Protein 8Y6Y (pdb70)

Secondary structure (DSSP, 8-state):
-HHHHHHHHHHHHHHHHHHHHHHHHHHHHHHHHSS----HHHHHHHHHHHHHHHHHHHTHHHHHHHHTTT-SPPPHHHHHHHHHHHHHHHHHHHHHHHHHHHHHHHHHSSHHHHHH---SHHHHHHHHHHHHHHHHHHHHHHHHH-----S-SS-----HHHHHHHHHHHHHHHIIIIIHHHHHHHHHHHHHHHHHH--HHHHHHHHHHHHHHHHHIIIIIIHHHHHHHHHHHHHSS--TTHHHHHHHHHHHHHHHHHHHHHH-HHHHHHHHHHHHH-

Organism: Homo sapiens (NCBI:txid9606)

Nearest PDB structures (foldseek):
  8j21-assembly1_D  TM=8.989E-01  e=1.485E-16  Homo sapiens
  8e9x-assembly1_A  TM=8.324E-01  e=9.072E-07  Homo sapiens
  4mqs-assembly1_A  TM=8.300E-01  e=1.220E-06  Homo sapiens
  6c1r-assembly1_B  TM=7.958E-01  e=2.970E-06  Escherichia coli
  7trp-assembly1_R  TM=8.220E-01  e=7.542E-06  Homo sapiens

Structure (mmCIF, N/CA/C/O backbone):
data_8Y6Y
#
_entry.id   8Y6Y
#
_cell.length_a   1.00
_cell.length_b   1.00
_cell.length_c   1.00
_cell.angle_alpha   90.00
_cell.angle_beta   90.00
_cell.angle_gamma   90.00
#
_symmetry.space_group_name_H-M   'P 1'
#
loop_
_entity.id
_entity.type
_entity.pdbx_description
1 polymer 'Free fatty acid receptor 2,Soluble cytochrome b562'
2 non-polymer GLPG-0974
#
loop_
_atom_site.group_PDB
_atom_site.id
_atom_site.type_symbol
_atom_site.label_atom_id
_atom_site.label_alt_id
_atom_site.label_comp_id
_atom_site.label_asym_id
_atom_site.label_entity_id
_atom_site.label_seq_id
_atom_site.pdbx_PDB_ins_code
_atom_site.Cartn_x
_atom_site.Cartn_y
_atom_site.Cartn_z
_atom_site.occupancy
_atom_site.B_iso_or_equiv
_atom_site.auth_seq_id
_atom_site.auth_comp_id
_atom_site.auth_asym_id
_atom_site.auth_atom_id
_atom_site.pdbx_PDB_model_num
ATOM 1 N N . ASP A 1 4 ? 103.912 138.173 98.073 1.00 41.01 4 ASP A N 1
ATOM 2 C CA . ASP A 1 4 ? 104.767 139.376 97.854 1.00 41.02 4 ASP A CA 1
ATOM 3 C C . ASP A 1 4 ? 105.338 139.821 99.200 1.00 41.03 4 ASP A C 1
ATOM 4 O O . ASP A 1 4 ? 106.505 139.556 99.490 1.00 40.99 4 ASP A O 1
ATOM 9 N N . TRP A 1 5 ? 104.502 140.470 100.025 1.00 41.04 5 TRP A N 1
ATOM 10 C CA . TRP A 1 5 ? 104.898 140.898 101.359 1.00 41.05 5 TRP A CA 1
ATOM 11 C C . TRP A 1 5 ? 105.163 139.675 102.235 1.00 41.00 5 TRP A C 1
ATOM 12 O O . TRP A 1 5 ? 106.038 139.711 103.100 1.00 40.97 5 TRP A O 1
ATOM 23 N N . LYS A 1 6 ? 104.405 138.597 101.984 1.00 40.97 6 LYS A N 1
ATOM 24 C CA . LYS A 1 6 ? 104.583 137.327 102.674 1.00 40.95 6 LYS A CA 1
ATOM 25 C C . LYS A 1 6 ? 106.018 136.840 102.468 1.00 40.95 6 LYS A C 1
ATOM 26 O O . LYS A 1 6 ? 106.641 136.343 103.405 1.00 40.94 6 LYS A O 1
ATOM 32 N N . SER A 1 7 ? 106.526 136.989 101.236 1.00 40.96 7 SER A N 1
ATOM 33 C CA . SER A 1 7 ? 107.886 136.596 100.896 1.00 40.97 7 SER A CA 1
ATOM 34 C C . SER A 1 7 ? 108.887 137.606 101.456 1.00 40.95 7 SER A C 1
ATOM 35 O O . SER A 1 7 ? 109.891 137.215 102.047 1.00 40.91 7 SER A O 1
ATOM 38 N N . SER A 1 8 ? 108.602 138.903 101.276 1.00 40.95 8 SER A N 1
ATOM 39 C CA . SER A 1 8 ? 109.496 139.969 101.706 1.00 40.94 8 SER A CA 1
ATOM 40 C C . SER A 1 8 ? 109.857 139.823 103.186 1.00 40.90 8 SER A C 1
ATOM 41 O O . SER A 1 8 ? 110.995 140.089 103.571 1.00 40.82 8 SER A O 1
ATOM 44 N N . LEU A 1 9 ? 108.886 139.399 104.008 1.00 40.91 9 LEU A N 1
ATOM 45 C CA . LEU A 1 9 ? 109.099 139.256 105.442 1.00 40.90 9 LEU A CA 1
ATOM 46 C C . LEU A 1 9 ? 110.199 138.230 105.722 1.00 40.87 9 LEU A C 1
ATOM 47 O O . LEU A 1 9 ? 111.030 138.466 106.598 1.00 40.82 9 LEU A O 1
ATOM 52 N N . ILE A 1 10 ? 110.214 137.110 104.982 1.00 40.84 10 ILE A N 1
ATOM 53 C CA . ILE A 1 10 ? 111.194 136.059 105.239 1.00 40.79 10 ILE A CA 1
ATOM 54 C C . ILE A 1 10 ? 112.563 136.573 104.787 1.00 40.76 10 ILE A C 1
ATOM 55 O O . ILE A 1 10 ? 113.564 136.308 105.449 1.00 40.72 10 ILE A O 1
ATOM 60 N N . LEU A 1 11 ? 112.583 137.345 103.688 1.00 40.76 11 LEU A N 1
ATOM 61 C CA . LEU A 1 11 ? 113.799 137.958 103.173 1.00 40.76 11 LEU A CA 1
ATOM 62 C C . LEU A 1 11 ? 114.440 138.811 104.266 1.00 40.75 11 LEU A C 1
ATOM 63 O O . LEU A 1 11 ? 115.627 138.657 104.555 1.00 40.72 11 LEU A O 1
ATOM 68 N N . MET A 1 12 ? 113.640 139.705 104.865 1.00 40.76 12 MET A N 1
ATOM 69 C CA . MET A 1 12 ? 114.143 140.662 105.837 1.00 40.75 12 MET A CA 1
ATOM 70 C C . MET A 1 12 ? 114.543 139.930 107.118 1.00 40.72 12 MET A C 1
ATOM 71 O O . MET A 1 12 ? 115.552 140.276 107.730 1.00 40.69 12 MET A O 1
ATOM 76 N N . ALA A 1 13 ? 113.753 138.919 107.508 1.00 40.72 13 ALA A N 1
ATOM 77 C CA . ALA A 1 13 ? 114.073 138.080 108.655 1.00 40.68 13 ALA A CA 1
ATOM 78 C C . ALA A 1 13 ? 115.432 137.408 108.457 1.00 40.64 13 ALA A C 1
ATOM 79 O O . ALA A 1 13 ? 116.233 137.353 109.388 1.00 40.59 13 ALA A O 1
ATOM 81 N N . TYR A 1 14 ? 115.680 136.904 107.240 1.00 40.63 14 TYR A N 1
ATOM 82 C CA . TYR A 1 14 ? 116.930 136.234 106.915 1.00 40.62 14 TYR A CA 1
ATOM 83 C C . TYR A 1 14 ? 118.083 137.239 106.917 1.00 40.63 14 TYR A C 1
ATOM 84 O O . TYR A 1 14 ? 119.178 136.906 107.369 1.00 40.58 14 TYR A O 1
ATOM 93 N N . ILE A 1 15 ? 117.840 138.457 106.405 1.00 40.66 15 ILE A N 1
ATOM 94 C CA . ILE A 1 15 ? 118.832 139.5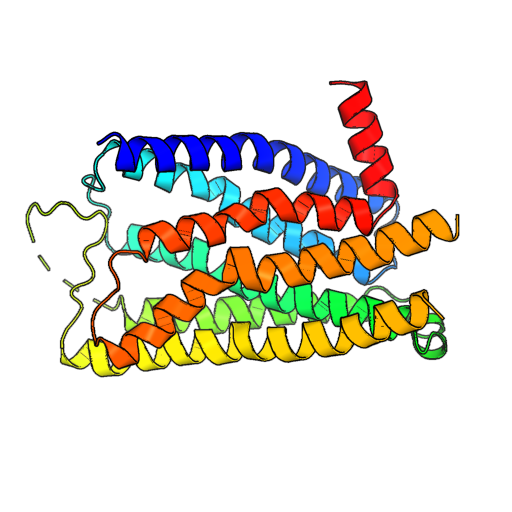25 106.457 1.00 40.65 15 ILE A CA 1
ATOM 95 C C . ILE A 1 15 ? 119.175 139.814 107.920 1.00 40.63 15 ILE A C 1
ATOM 96 O O . ILE A 1 15 ? 120.351 139.934 108.258 1.00 40.62 15 ILE A O 1
ATOM 101 N N . ILE A 1 16 ? 118.149 139.920 108.776 1.00 40.61 16 ILE A N 1
ATOM 102 C CA . ILE A 1 16 ? 118.356 140.159 110.198 1.00 40.57 16 ILE A CA 1
ATOM 103 C C . ILE A 1 16 ? 119.239 139.041 110.756 1.00 40.52 16 ILE A C 1
ATOM 104 O O . ILE A 1 16 ? 120.271 139.326 111.357 1.00 40.49 16 ILE A O 1
ATOM 109 N N . ILE A 1 17 ? 118.847 137.779 110.520 1.00 40.48 17 ILE A N 1
ATOM 110 C CA . ILE A 1 17 ? 119.588 136.625 111.017 1.00 40.42 17 ILE A CA 1
ATOM 111 C C . ILE A 1 17 ? 121.043 136.716 110.549 1.00 40.42 17 ILE A C 1
ATOM 112 O O . ILE A 1 17 ? 121.954 136.443 111.329 1.00 40.46 17 ILE A O 1
ATOM 117 N N . PHE A 1 18 ? 121.250 137.106 109.283 1.00 40.44 18 PHE A N 1
ATOM 118 C CA . PHE A 1 18 ? 122.585 137.224 108.714 1.00 40.42 18 PHE A CA 1
ATOM 119 C C . PHE A 1 18 ? 123.368 138.321 109.438 1.00 40.44 18 PHE A C 1
ATOM 120 O O . PHE A 1 18 ? 124.478 138.072 109.909 1.00 40.45 18 PHE A O 1
ATOM 128 N N . LEU A 1 19 ? 122.776 139.520 109.541 1.00 40.45 19 LEU A N 1
ATOM 129 C CA . LEU A 1 19 ? 123.502 140.711 109.961 1.00 40.45 19 LEU A CA 1
ATOM 130 C C . LEU A 1 19 ? 123.631 140.733 111.486 1.00 40.47 19 LEU A C 1
ATOM 131 O O . LEU A 1 19 ? 124.491 141.431 112.018 1.00 40.47 19 LEU A O 1
ATOM 136 N N . THR A 1 20 ? 122.768 139.981 112.183 1.00 40.49 20 THR A N 1
ATOM 137 C CA . THR A 1 20 ? 122.866 139.818 113.626 1.00 40.51 20 THR A CA 1
ATOM 138 C C . THR A 1 20 ? 123.838 138.679 113.935 1.00 40.48 20 THR A C 1
ATOM 139 O O . THR A 1 20 ? 124.661 138.798 114.841 1.00 40.49 20 THR A O 1
ATOM 143 N N . GLY A 1 21 ? 123.734 137.583 113.171 1.00 40.47 21 GLY A N 1
ATOM 144 C CA . GLY A 1 21 ? 124.493 136.371 113.432 1.00 40.46 21 GLY A CA 1
ATOM 145 C C . GLY A 1 21 ? 125.970 136.522 113.076 1.00 40.45 21 GLY A C 1
ATOM 146 O O . GLY A 1 21 ? 126.826 136.380 113.947 1.00 40.47 21 GLY A O 1
ATOM 147 N N . LEU A 1 22 ? 126.251 136.824 111.799 1.00 40.44 22 LEU A N 1
ATOM 148 C CA . LEU A 1 22 ? 127.597 136.708 111.249 1.00 40.46 22 LEU A CA 1
ATOM 149 C C . LEU A 1 22 ? 128.598 137.491 112.106 1.00 40.48 22 LEU A C 1
ATOM 150 O O . LEU A 1 22 ? 129.639 136.934 112.448 1.00 40.49 22 LEU A O 1
ATOM 155 N N . PRO A 1 23 ? 128.360 138.773 112.492 1.00 40.49 23 PRO A N 1
ATOM 156 C CA . PRO A 1 23 ? 129.310 139.489 113.349 1.00 40.50 23 PRO A CA 1
ATOM 157 C C . PRO A 1 23 ? 129.554 138.786 114.685 1.00 40.51 23 PRO A C 1
ATOM 158 O O . PRO A 1 23 ? 130.700 138.662 115.110 1.00 40.52 23 PRO A O 1
ATOM 162 N N . ALA A 1 24 ? 128.472 138.318 115.325 1.00 40.49 24 ALA A N 1
ATOM 163 C CA . ALA A 1 24 ? 128.556 137.662 116.622 1.00 40.48 24 ALA A CA 1
ATOM 164 C C . ALA A 1 24 ? 129.275 136.320 116.495 1.00 40.47 24 ALA A C 1
ATOM 165 O O . ALA A 1 24 ? 130.010 135.929 117.399 1.00 40.49 24 ALA A O 1
ATOM 167 N N . ASN A 1 25 ? 129.052 135.627 115.369 1.00 40.46 25 ASN A N 1
ATOM 168 C CA . ASN A 1 25 ? 129.641 134.320 115.119 1.00 40.46 25 ASN A CA 1
ATOM 169 C C . ASN A 1 25 ? 131.128 134.474 114.797 1.00 40.48 25 ASN A C 1
ATOM 170 O O . ASN A 1 25 ? 131.932 133.637 115.204 1.00 40.48 25 ASN A O 1
ATOM 175 N N . LEU A 1 26 ? 131.480 135.536 114.058 1.00 40.49 26 LEU A N 1
ATOM 176 C CA . LEU A 1 26 ? 132.873 135.860 113.779 1.00 40.52 26 LEU A CA 1
ATOM 177 C C . LEU A 1 26 ? 133.570 136.272 115.075 1.00 40.54 26 LEU A C 1
ATOM 178 O O . LEU A 1 26 ? 134.708 135.871 115.313 1.00 40.57 26 LEU A O 1
ATOM 183 N N . LEU A 1 27 ? 132.882 137.079 115.898 1.00 40.55 27 LEU A N 1
ATOM 184 C CA . LEU A 1 27 ? 133.396 137.477 117.202 1.00 40.55 27 LEU A CA 1
ATOM 185 C C . LEU A 1 27 ? 133.591 136.241 118.079 1.00 40.54 27 LEU A C 1
ATOM 186 O O . LEU A 1 27 ? 134.555 136.184 118.836 1.00 40.56 27 LEU A O 1
ATOM 191 N N . ALA A 1 28 ? 132.671 135.270 117.978 1.00 40.52 28 ALA A N 1
ATOM 192 C CA . ALA A 1 28 ? 132.779 134.018 118.714 1.00 40.51 28 ALA A CA 1
ATOM 193 C C . ALA A 1 28 ? 133.981 133.216 118.215 1.00 40.50 28 ALA A C 1
ATOM 194 O O . ALA A 1 28 ? 134.761 132.716 119.022 1.00 40.53 28 ALA A O 1
ATOM 196 N N . LEU A 1 29 ? 134.128 133.109 116.886 1.00 40.51 29 LEU A N 1
ATOM 197 C CA . LEU A 1 29 ? 135.246 132.394 116.287 1.00 40.54 29 LEU A CA 1
ATOM 198 C C . LEU A 1 29 ? 136.555 133.020 116.770 1.00 40.58 29 LEU A C 1
ATOM 199 O O . LEU A 1 29 ? 137.445 132.306 117.230 1.00 40.61 29 LEU A O 1
ATOM 204 N N . ARG A 1 30 ? 136.650 134.355 116.679 1.00 40.61 30 ARG A N 1
ATOM 205 C CA . ARG A 1 30 ? 137.813 135.092 117.155 1.00 40.65 30 ARG A CA 1
ATOM 206 C C . ARG A 1 30 ? 137.982 134.915 118.664 1.00 40.65 30 ARG A C 1
ATOM 207 O O . ARG A 1 30 ? 139.112 134.844 119.144 1.00 40.65 30 ARG A O 1
ATOM 215 N N . ALA A 1 31 ? 136.865 134.863 119.404 1.00 40.64 31 ALA A N 1
ATOM 216 C CA . ALA A 1 31 ? 136.904 134.682 120.849 1.00 40.67 31 ALA A CA 1
ATOM 217 C C . ALA A 1 31 ? 137.567 133.349 121.192 1.00 40.66 31 ALA A C 1
ATOM 218 O O . ALA A 1 31 ? 138.440 133.311 122.056 1.00 40.70 31 ALA A O 1
ATOM 220 N N . PHE A 1 32 ? 137.161 132.269 120.507 1.00 40.62 32 PHE A N 1
ATOM 221 C CA . PHE A 1 32 ? 137.737 130.954 120.749 1.00 40.63 32 PHE A CA 1
ATOM 222 C C . PHE A 1 32 ? 139.202 130.961 120.318 1.00 40.66 32 PHE A C 1
ATOM 223 O O . PHE A 1 32 ? 140.057 130.515 121.079 1.00 40.77 32 PHE A O 1
ATOM 231 N N . VAL A 1 33 ? 139.488 131.495 119.121 1.00 40.68 33 VAL A N 1
ATOM 232 C CA . VAL A 1 33 ? 140.860 131.651 118.652 1.00 40.72 33 VAL A CA 1
ATOM 233 C C . VAL A 1 33 ? 141.661 132.414 119.711 1.00 40.76 33 VAL A C 1
ATOM 234 O O . VAL A 1 33 ? 142.842 132.135 119.909 1.00 40.77 33 VAL A O 1
ATOM 238 N N . GLY A 1 34 ? 141.013 133.375 120.385 1.00 40.78 34 GLY A N 1
ATOM 239 C CA . GLY A 1 34 ? 141.603 134.057 121.526 1.00 40.82 34 GLY A CA 1
ATOM 240 C C . GLY A 1 34 ? 141.706 133.138 122.743 1.00 40.85 34 GLY A C 1
ATOM 241 O O . GLY A 1 34 ? 142.778 133.013 123.332 1.00 40.92 34 GLY A O 1
ATOM 242 N N . ARG A 1 35 ? 140.585 132.490 123.094 1.00 40.86 35 ARG A N 1
ATOM 243 C CA . ARG A 1 35 ? 140.489 131.636 124.270 1.00 40.88 35 ARG A CA 1
ATOM 244 C C . ARG A 1 35 ? 141.525 130.514 124.212 1.00 40.90 35 ARG A C 1
ATOM 245 O O . ARG A 1 35 ? 141.971 130.040 125.256 1.00 40.90 35 ARG A O 1
ATOM 247 N N . ILE A 1 36 ? 141.875 130.081 122.991 1.00 40.91 36 ILE A N 1
ATOM 248 C CA . ILE A 1 36 ? 142.971 129.147 122.771 1.00 40.96 36 ILE A CA 1
ATOM 249 C C . ILE A 1 36 ? 144.159 129.557 123.647 1.00 41.00 36 ILE A C 1
ATOM 250 O O . ILE A 1 36 ? 144.593 128.762 124.476 1.00 41.01 36 ILE A O 1
ATOM 255 N N . ARG A 1 37 ? 144.637 130.805 123.505 1.00 41.03 37 ARG A N 1
ATOM 256 C CA . ARG A 1 37 ? 145.893 131.241 124.104 1.00 41.10 37 ARG A CA 1
ATOM 257 C C . ARG A 1 37 ? 146.975 130.214 123.752 1.00 41.13 37 ARG A C 1
ATOM 258 O O . ARG A 1 37 ? 147.470 130.212 122.627 1.00 41.13 37 ARG A O 1
ATOM 266 N N . GLN A 1 38 ? 147.348 129.361 124.720 1.00 41.17 38 GLN A N 1
ATOM 267 C CA . GLN A 1 38 ? 148.036 128.107 124.446 1.00 41.21 38 GLN A CA 1
ATOM 268 C C . GLN A 1 38 ? 146.961 127.068 124.126 1.00 41.22 38 GLN A C 1
ATOM 269 O O . GLN A 1 38 ? 146.111 126.802 124.975 1.00 41.22 38 GLN A O 1
ATOM 275 N N . PRO A 1 39 ? 146.941 126.459 122.911 1.00 41.22 39 PRO A N 1
ATOM 276 C CA . PRO A 1 39 ? 145.787 125.674 122.461 1.00 41.22 39 PRO A CA 1
ATOM 277 C C . PRO A 1 39 ? 145.099 124.928 123.604 1.00 41.21 39 PRO A C 1
ATOM 278 O O . PRO A 1 39 ? 145.715 124.092 124.265 1.00 41.23 39 PRO A O 1
ATOM 282 N N . GLN A 1 40 ? 143.819 125.268 123.816 1.00 41.17 40 GLN A N 1
ATOM 283 C CA . GLN A 1 40 ? 143.039 124.865 124.978 1.00 41.13 40 GLN A CA 1
ATOM 284 C C . GLN A 1 40 ? 143.316 123.411 125.367 1.00 41.10 40 GLN A C 1
ATOM 285 O O . GLN A 1 40 ? 143.443 122.548 124.498 1.00 41.10 40 GLN A O 1
ATOM 291 N N . PRO A 1 41 ? 143.418 123.091 126.682 1.00 41.04 41 PRO A N 1
ATOM 292 C CA . PRO A 1 41 ? 143.424 121.699 127.140 1.00 41.01 41 PRO A CA 1
ATOM 293 C C . PRO A 1 41 ? 142.031 121.119 127.393 1.00 40.96 41 PRO A C 1
ATOM 294 O O . PRO A 1 41 ? 141.911 119.948 127.752 1.00 40.96 41 PRO A O 1
ATOM 298 N N . ALA A 1 42 ? 140.986 121.935 127.183 1.00 40.88 42 ALA A N 1
ATOM 299 C CA . ALA A 1 42 ? 139.631 121.590 127.584 1.00 40.80 42 ALA A CA 1
ATOM 300 C C . ALA A 1 42 ? 138.851 121.036 126.391 1.00 40.73 42 ALA A C 1
ATOM 301 O O . ALA A 1 42 ? 138.751 121.700 125.358 1.00 40.65 42 ALA A O 1
ATOM 303 N N . PRO A 1 43 ? 138.250 119.823 126.496 1.00 40.67 43 PRO A N 1
ATOM 304 C CA . PRO A 1 43 ? 137.517 119.231 125.373 1.00 40.63 43 PRO A CA 1
ATOM 305 C C . PRO A 1 43 ? 136.267 120.021 124.981 1.00 40.59 43 PRO A C 1
ATOM 306 O O . PRO A 1 43 ? 135.867 119.997 123.819 1.00 40.58 43 PRO A O 1
ATOM 310 N N . VAL A 1 44 ? 135.665 120.720 125.955 1.00 40.55 44 VAL A N 1
ATOM 311 C CA . VAL A 1 44 ? 134.475 121.526 125.721 1.00 40.53 44 VAL A CA 1
ATOM 312 C C . VAL A 1 44 ? 134.789 122.595 124.670 1.00 40.53 44 VAL A C 1
ATOM 313 O O . VAL A 1 44 ? 134.055 122.725 123.690 1.00 40.44 44 VAL A O 1
ATOM 317 N N . HIS A 1 45 ? 135.913 123.307 124.842 1.00 40.57 45 HIS A N 1
ATOM 318 C CA . HIS A 1 45 ? 136.208 124.496 124.054 1.00 40.59 45 HIS A CA 1
ATOM 319 C C . HIS A 1 45 ? 136.457 124.134 122.589 1.00 40.58 45 HIS A C 1
ATOM 320 O O . HIS A 1 45 ? 136.247 124.969 121.711 1.00 40.59 45 HIS A O 1
ATOM 327 N N . ILE A 1 46 ? 136.904 122.895 122.332 1.00 40.56 46 ILE A N 1
ATOM 328 C CA . ILE A 1 46 ? 137.129 122.422 120.972 1.00 40.50 46 ILE A CA 1
ATOM 329 C C . ILE A 1 46 ? 135.777 122.163 120.304 1.00 40.43 46 ILE A C 1
ATOM 330 O O . ILE A 1 46 ? 135.540 122.640 119.196 1.00 40.38 46 ILE A O 1
ATOM 335 N N . LEU A 1 47 ? 134.894 121.416 120.983 1.00 40.39 47 LEU A N 1
ATOM 336 C CA . LEU A 1 47 ? 133.603 121.045 120.416 1.00 40.34 47 LEU A CA 1
ATOM 337 C C . LEU A 1 47 ? 132.816 122.303 120.045 1.00 40.31 47 LEU A C 1
ATOM 338 O O . LEU A 1 47 ? 132.208 122.351 118.977 1.00 40.30 47 LEU A O 1
ATOM 343 N N . LEU A 1 48 ? 132.840 123.315 120.924 1.00 40.31 48 LEU A N 1
ATOM 344 C CA . LEU A 1 48 ? 132.135 124.567 120.678 1.00 40.28 48 LEU A CA 1
ATOM 345 C C . LEU A 1 48 ? 132.667 125.235 119.409 1.00 40.28 48 LEU A C 1
ATOM 346 O O . LEU A 1 48 ? 131.882 125.775 118.631 1.00 40.24 48 LEU A O 1
ATOM 351 N N . LEU A 1 49 ? 133.992 125.193 119.201 1.00 40.29 49 LEU A N 1
ATOM 352 C CA . LEU A 1 49 ? 134.605 125.798 118.026 1.00 40.26 49 LEU A CA 1
ATOM 353 C C . LEU A 1 49 ? 133.988 125.196 116.762 1.00 40.25 49 LEU A C 1
ATOM 354 O O . LEU A 1 49 ? 133.681 125.928 115.823 1.00 40.24 49 LEU A O 1
ATOM 359 N N . SER A 1 50 ? 133.799 123.868 116.753 1.00 40.25 50 SER A N 1
ATOM 360 C CA . SER A 1 50 ? 133.214 123.180 115.611 1.00 40.21 50 SER A CA 1
ATOM 361 C C . SER A 1 50 ? 131.823 123.738 115.312 1.00 40.18 50 SER A C 1
ATOM 362 O O . SER A 1 50 ? 131.490 123.964 114.149 1.00 40.19 50 SER A O 1
ATOM 365 N N . LEU A 1 51 ? 131.028 123.973 116.367 1.00 40.16 51 LEU A N 1
ATOM 366 C CA . LEU A 1 51 ? 129.683 124.512 116.220 1.00 40.12 51 LEU A CA 1
ATOM 367 C C . LEU A 1 51 ? 129.753 125.882 115.546 1.00 40.15 51 LEU A C 1
ATOM 368 O O . LEU A 1 51 ? 128.923 126.187 114.691 1.00 40.18 51 LEU A O 1
ATOM 373 N N . THR A 1 52 ? 130.748 126.694 115.934 1.00 40.20 52 THR A N 1
ATOM 374 C CA . THR A 1 52 ? 130.921 128.030 115.384 1.00 40.24 52 THR A CA 1
ATOM 375 C C . THR A 1 52 ? 131.225 127.928 113.889 1.00 40.24 52 THR A C 1
ATOM 376 O O . THR A 1 52 ? 130.723 128.731 113.103 1.00 40.26 52 THR A O 1
ATOM 380 N N . LEU A 1 53 ? 132.042 126.933 113.509 1.00 40.23 53 LEU A N 1
ATOM 381 C CA . LEU A 1 53 ? 132.409 126.714 112.117 1.00 40.23 53 LEU A CA 1
ATOM 382 C C . LEU A 1 53 ? 131.186 126.235 111.335 1.00 40.21 53 LEU A C 1
ATOM 383 O O . LEU A 1 53 ? 130.969 126.671 110.205 1.00 40.22 53 LEU A O 1
ATOM 388 N N . ALA A 1 54 ? 130.397 125.341 111.948 1.00 40.18 54 ALA A N 1
ATOM 389 C CA . ALA A 1 54 ? 129.173 124.831 111.345 1.00 40.17 54 ALA A CA 1
ATOM 390 C C . ALA A 1 54 ? 128.171 125.966 111.131 1.00 40.18 54 ALA A C 1
ATOM 391 O O . ALA A 1 54 ? 127.476 125.987 110.117 1.00 40.19 54 ALA A O 1
ATOM 393 N N . ASP A 1 55 ? 128.102 126.897 112.094 1.00 40.20 55 ASP A N 1
ATOM 394 C CA . ASP A 1 55 ? 127.240 128.064 111.989 1.00 40.25 55 ASP A CA 1
ATOM 395 C C . ASP A 1 55 ? 127.736 128.972 110.864 1.00 40.25 55 ASP A C 1
ATOM 396 O O . ASP A 1 55 ? 126.950 129.370 110.007 1.00 40.22 55 ASP A O 1
ATOM 401 N N . LEU A 1 56 ? 129.041 129.285 110.876 1.00 40.27 56 LEU A N 1
ATOM 402 C CA . LEU A 1 56 ? 129.657 130.122 109.855 1.00 40.29 56 LEU A CA 1
ATOM 403 C C . LEU A 1 56 ? 129.340 129.562 108.468 1.00 40.28 56 LEU A C 1
ATOM 404 O O . LEU A 1 56 ? 128.970 130.318 107.570 1.00 40.27 56 LEU A O 1
ATOM 409 N N . LEU A 1 57 ? 129.487 128.237 108.311 1.00 40.24 57 LEU A N 1
ATOM 410 C CA . LEU A 1 57 ? 129.232 127.557 107.049 1.00 40.21 57 LEU A CA 1
ATOM 411 C C . LEU A 1 57 ? 127.818 127.881 106.564 1.00 40.18 57 LEU A C 1
ATOM 412 O O . LEU A 1 57 ? 127.620 128.143 105.379 1.00 40.17 57 LEU A O 1
ATOM 417 N N . LEU A 1 58 ? 126.847 127.868 107.488 1.00 40.16 58 LEU A N 1
ATOM 418 C CA . LEU A 1 58 ? 125.452 128.115 107.156 1.00 40.14 58 LEU A CA 1
ATOM 419 C C . LEU A 1 58 ? 125.240 129.605 106.880 1.00 40.19 58 LEU A C 1
ATOM 420 O O . LEU A 1 58 ? 124.632 129.961 105.871 1.00 40.24 58 LEU A O 1
ATOM 425 N N . LEU A 1 59 ? 125.767 130.465 107.766 1.00 40.21 59 LEU A N 1
ATOM 426 C CA . LEU A 1 59 ? 125.516 131.899 107.708 1.00 40.22 59 LEU A CA 1
ATOM 427 C C . LEU A 1 59 ? 126.131 132.516 106.450 1.00 40.23 59 LEU A C 1
ATOM 428 O O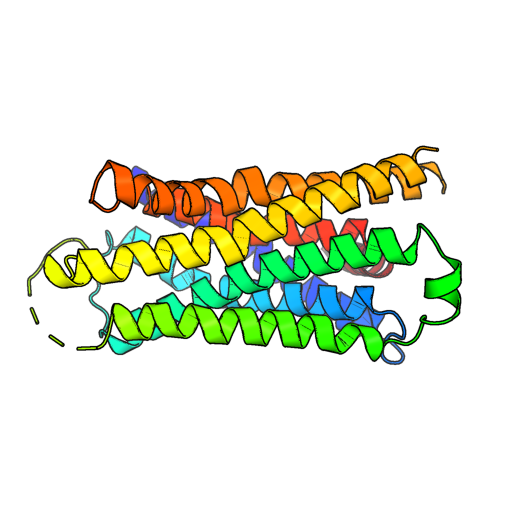 . LEU A 1 59 ? 125.583 133.483 105.926 1.00 40.22 59 LEU A O 1
ATOM 433 N N . LEU A 1 60 ? 127.256 131.968 105.967 1.00 40.24 60 LEU A N 1
ATOM 434 C CA . LEU A 1 60 ? 127.917 132.518 104.789 1.00 40.26 60 LEU A CA 1
ATOM 435 C C . LEU A 1 60 ? 127.129 132.144 103.531 1.00 40.27 60 LEU A C 1
ATOM 436 O O . LEU A 1 60 ? 127.199 132.860 102.533 1.00 40.29 60 LEU A O 1
ATOM 441 N N . LEU A 1 61 ? 126.386 131.026 103.586 1.00 40.25 61 LEU A N 1
ATOM 442 C CA . LEU A 1 61 ? 125.613 130.537 102.453 1.00 40.24 61 LEU A CA 1
ATOM 443 C C . LEU A 1 61 ? 124.160 131.009 102.563 1.00 40.23 61 LEU A C 1
ATOM 444 O O . LEU A 1 61 ? 123.399 130.905 101.603 1.00 40.26 61 LEU A O 1
ATOM 449 N N . LEU A 1 62 ? 123.807 131.588 103.722 1.00 40.23 62 LEU A N 1
ATOM 450 C CA . LEU A 1 62 ? 122.463 132.078 104.002 1.00 40.25 62 LEU A CA 1
ATOM 451 C C . LEU A 1 62 ? 122.005 133.086 102.940 1.00 40.27 62 LEU A C 1
ATOM 452 O O . LEU A 1 62 ? 120.887 132.950 102.448 1.00 40.30 62 LEU A O 1
ATOM 457 N N . PRO A 1 63 ? 122.804 134.109 102.530 1.00 40.27 63 PRO A N 1
ATOM 458 C CA . PRO A 1 63 ? 122.304 135.165 101.640 1.00 40.28 63 PRO A CA 1
ATOM 459 C C . PRO A 1 63 ? 121.599 134.667 100.376 1.00 40.30 63 PRO A C 1
ATOM 460 O O . PRO A 1 63 ? 120.695 135.336 99.876 1.00 40.39 63 PRO A O 1
ATOM 464 N N . PHE A 1 64 ? 122.010 133.494 99.873 1.00 40.29 64 PHE A N 1
ATOM 465 C CA . PHE A 1 64 ? 121.357 132.874 98.728 1.00 40.28 64 PHE A CA 1
ATOM 466 C C . PHE A 1 64 ? 119.841 132.926 98.915 1.00 40.29 64 PHE A C 1
ATOM 467 O O . PHE A 1 64 ? 119.120 133.256 97.977 1.00 40.30 64 PHE A O 1
ATOM 475 N N . LYS A 1 65 ? 119.378 132.624 100.137 1.00 40.32 65 LYS A N 1
ATOM 476 C CA . LYS A 1 65 ? 117.957 132.530 100.437 1.00 40.39 65 LYS A CA 1
ATOM 477 C C . LYS A 1 65 ? 117.282 133.896 100.312 1.00 40.45 65 LYS A C 1
ATOM 478 O O . LYS A 1 65 ? 116.162 133.971 99.808 1.00 40.50 65 LYS A O 1
ATOM 484 N N . ILE A 1 66 ? 117.961 134.970 100.748 1.00 40.48 66 ILE A N 1
ATOM 485 C CA . ILE A 1 66 ? 117.363 136.301 100.717 1.00 40.52 66 ILE A CA 1
ATOM 486 C C . ILE A 1 66 ? 117.156 136.680 99.249 1.00 40.52 66 ILE A C 1
ATOM 487 O O . ILE A 1 66 ? 116.139 137.279 98.905 1.00 40.55 66 ILE A O 1
ATOM 492 N N . ILE A 1 67 ? 118.110 136.287 98.393 1.00 40.51 67 ILE A N 1
ATOM 493 C CA . ILE A 1 67 ? 118.046 136.576 96.967 1.00 40.55 67 ILE A CA 1
ATOM 494 C C . ILE A 1 67 ? 116.852 135.823 96.376 1.00 40.57 67 ILE A C 1
ATOM 495 O O . ILE A 1 67 ? 116.117 136.382 95.562 1.00 40.60 67 ILE A O 1
ATOM 500 N N . GLU A 1 68 ? 116.646 134.573 96.816 1.00 40.57 68 GLU A N 1
ATOM 501 C CA . GLU A 1 68 ? 115.534 133.760 96.341 1.00 40.60 68 GLU A CA 1
ATOM 502 C C . GLU A 1 68 ? 114.211 134.425 96.713 1.00 40.60 68 GLU A C 1
ATOM 503 O O . GLU A 1 68 ? 113.330 134.573 95.865 1.00 40.66 68 GLU A O 1
ATOM 509 N N . ALA A 1 69 ? 114.095 134.828 97.987 1.00 40.60 69 ALA A N 1
ATOM 510 C CA . ALA A 1 69 ? 112.843 135.315 98.545 1.00 40.62 69 ALA A CA 1
ATOM 511 C C . ALA A 1 69 ? 112.376 136.572 97.811 1.00 40.63 69 ALA A C 1
ATOM 512 O O . ALA A 1 69 ? 111.177 136.841 97.758 1.00 40.63 69 ALA A O 1
ATOM 514 N N . ALA A 1 70 ? 113.329 137.335 97.255 1.00 40.64 70 ALA A N 1
ATOM 515 C CA . ALA A 1 70 ? 113.015 138.493 96.432 1.00 40.67 70 ALA A CA 1
ATOM 516 C C . ALA A 1 70 ? 112.353 138.056 95.126 1.00 40.68 70 ALA A C 1
ATOM 517 O O . ALA A 1 70 ? 111.337 138.624 94.730 1.00 40.67 70 ALA A O 1
ATOM 519 N N . SER A 1 71 ? 112.933 137.034 94.479 1.00 40.70 71 SER A N 1
ATOM 520 C CA . SER A 1 71 ? 112.596 136.689 93.106 1.00 40.73 71 SER A CA 1
ATOM 521 C C . SER A 1 71 ? 111.587 135.541 93.048 1.00 40.75 71 SER A C 1
ATOM 522 O O . SER A 1 71 ? 111.533 134.828 92.047 1.00 40.75 71 SER A O 1
ATOM 525 N N . ASN A 1 72 ? 110.788 135.363 94.113 1.00 40.75 72 ASN A N 1
ATOM 526 C CA . ASN A 1 72 ? 109.688 134.407 94.113 1.00 40.78 72 ASN A CA 1
ATOM 527 C C . ASN A 1 72 ? 110.224 133.026 93.717 1.00 40.77 72 ASN A C 1
ATOM 528 O O . ASN A 1 72 ? 109.523 132.239 93.083 1.00 40.77 72 ASN A O 1
ATOM 533 N N . PHE A 1 73 ? 111.464 132.732 94.140 1.00 40.75 73 PHE A N 1
ATOM 534 C CA . PHE A 1 73 ? 112.171 131.514 93.769 1.00 40.73 73 PHE A CA 1
ATOM 535 C C . PHE A 1 73 ? 112.031 131.272 92.266 1.00 40.73 73 PHE A C 1
ATOM 536 O O . PHE A 1 73 ? 111.492 130.247 91.850 1.00 40.78 73 PHE A O 1
ATOM 538 N N . ARG A 1 74 ? 112.530 132.224 91.462 1.00 40.74 74 ARG A N 1
ATOM 539 C CA . ARG A 1 74 ? 112.413 132.166 90.011 1.00 40.75 74 ARG A CA 1
ATOM 540 C C . ARG A 1 74 ? 113.748 131.758 89.389 1.00 40.77 74 ARG A C 1
ATOM 541 O O . ARG A 1 74 ? 113.789 130.811 88.605 1.00 40.79 74 ARG A O 1
ATOM 543 N N . TRP A 1 75 ? 114.825 132.485 89.729 1.00 40.76 75 TRP A N 1
ATOM 544 C CA . TRP A 1 75 ? 116.141 132.249 89.150 1.00 40.75 75 TRP A CA 1
ATOM 545 C C . TRP A 1 75 ? 116.467 130.754 89.187 1.00 40.72 75 TRP A C 1
ATOM 546 O O . TRP A 1 75 ? 116.408 130.126 90.243 1.00 40.71 75 TRP A O 1
ATOM 557 N N . TYR A 1 76 ? 116.780 130.192 88.011 1.00 40.71 76 TYR A N 1
ATOM 558 C CA . TYR A 1 76 ? 116.998 128.762 87.860 1.00 40.71 76 TYR A CA 1
ATOM 559 C C . TYR A 1 76 ? 118.488 128.465 88.019 1.00 40.71 76 TYR A C 1
ATOM 560 O O . TYR A 1 76 ? 119.311 129.031 87.301 1.00 40.72 76 TYR A O 1
ATOM 562 N N . LEU A 1 77 ? 118.816 127.575 88.966 1.00 40.71 77 LEU A N 1
ATOM 563 C CA . LEU A 1 77 ? 120.191 127.178 89.226 1.00 40.70 77 LEU A CA 1
ATOM 564 C C . LEU A 1 77 ? 120.425 125.789 88.633 1.00 40.68 77 LEU A C 1
ATOM 565 O O . LEU A 1 77 ? 119.512 124.965 88.631 1.00 40.68 77 LEU A O 1
ATOM 570 N N . PRO A 1 78 ? 121.636 125.484 88.101 1.00 40.67 78 PRO A N 1
ATOM 571 C CA . PRO A 1 78 ? 121.978 124.117 87.698 1.00 40.66 78 PRO A CA 1
ATOM 572 C C . PRO A 1 78 ? 121.811 123.097 88.823 1.00 40.63 78 PRO A C 1
ATOM 573 O O . PRO A 1 78 ? 121.972 123.431 89.998 1.00 40.56 78 PRO A O 1
ATOM 577 N N . LYS A 1 79 ? 121.514 121.847 88.437 1.00 40.61 79 LYS A N 1
ATOM 578 C CA . LYS A 1 79 ? 121.261 120.763 89.376 1.00 40.60 79 LYS A CA 1
ATOM 579 C C . LYS A 1 79 ? 122.458 120.565 90.305 1.00 40.59 79 LYS A C 1
ATOM 580 O O . LYS A 1 79 ? 122.279 120.187 91.461 1.00 40.59 79 LYS A O 1
ATOM 582 N N . VAL A 1 80 ? 123.670 120.814 89.788 1.00 40.57 80 VAL A N 1
ATOM 583 C CA . VAL A 1 80 ? 124.892 120.725 90.576 1.00 40.54 80 VAL A CA 1
ATOM 584 C C . VAL A 1 80 ? 124.844 121.793 91.671 1.00 40.51 80 VAL A C 1
ATOM 585 O O . VAL A 1 80 ? 125.024 121.476 92.847 1.00 40.45 80 VAL A O 1
ATOM 589 N N . VAL A 1 81 ? 124.574 123.047 91.278 1.00 40.50 81 VAL A N 1
ATOM 590 C CA . VAL A 1 81 ? 124.565 124.172 92.205 1.00 40.49 81 VAL A CA 1
ATOM 591 C C . VAL A 1 81 ? 123.496 123.915 93.269 1.00 40.47 81 VAL A C 1
ATOM 592 O O . VAL A 1 81 ? 123.749 124.103 94.459 1.00 40.40 81 VAL A O 1
ATOM 596 N N . CYS A 1 82 ? 122.313 123.469 92.822 1.00 40.48 82 CYS A N 1
ATOM 597 C CA . CYS A 1 82 ? 121.201 123.143 93.704 1.00 40.46 82 CYS A CA 1
ATOM 598 C C . CYS A 1 82 ? 121.630 122.091 94.730 1.00 40.41 82 CYS A C 1
ATOM 599 O O . CYS A 1 82 ? 121.272 122.194 95.903 1.00 40.33 82 CYS A O 1
ATOM 602 N N . ALA A 1 83 ? 122.411 121.096 94.282 1.00 40.40 83 ALA A N 1
ATOM 603 C CA . ALA A 1 83 ? 122.852 120.000 95.136 1.00 40.37 83 ALA A CA 1
ATOM 604 C C . ALA A 1 83 ? 123.899 120.481 96.141 1.00 40.35 83 ALA A C 1
ATOM 605 O O . ALA A 1 83 ? 123.829 120.123 97.316 1.00 40.30 83 ALA A O 1
ATOM 607 N N . LEU A 1 84 ? 124.867 121.281 95.670 1.00 40.35 84 LEU A N 1
ATOM 608 C CA . LEU A 1 84 ? 125.951 121.774 96.511 1.00 40.32 84 LEU A CA 1
ATOM 609 C C . LEU A 1 84 ? 125.380 122.592 97.669 1.00 40.29 84 LEU A C 1
ATOM 610 O O . LEU A 1 84 ? 125.798 122.417 98.813 1.00 40.24 84 LEU A O 1
ATOM 615 N N . THR A 1 85 ? 124.424 123.478 97.357 1.00 40.27 85 THR A N 1
ATOM 616 C CA . THR A 1 85 ? 123.829 124.364 98.348 1.00 40.23 85 THR A CA 1
ATOM 617 C C . THR A 1 85 ? 123.005 123.550 99.346 1.00 40.20 85 THR A C 1
ATOM 618 O O . THR A 1 85 ? 123.060 123.818 100.547 1.00 40.14 85 THR A O 1
ATOM 622 N N . SER A 1 86 ? 122.249 122.560 98.846 1.00 40.21 86 SER A N 1
ATOM 623 C CA . SER A 1 86 ? 121.443 121.701 99.702 1.00 40.18 86 SER A CA 1
ATOM 624 C C . SER A 1 86 ? 122.340 120.942 100.680 1.00 40.15 86 SER A C 1
ATOM 625 O O . SER A 1 86 ? 122.058 120.911 101.878 1.00 40.09 86 SER A O 1
ATOM 628 N N . PHE A 1 87 ? 123.423 120.346 100.157 1.00 40.16 87 PHE A N 1
ATOM 629 C CA . PHE A 1 87 ? 124.393 119.629 100.972 1.00 40.14 87 PHE A CA 1
ATOM 630 C C . PHE A 1 87 ? 124.992 120.577 102.012 1.00 40.11 87 PHE A C 1
ATOM 631 O O . PHE A 1 87 ? 125.151 120.196 103.172 1.00 40.07 87 PHE A O 1
ATOM 639 N N . GLY A 1 88 ? 125.323 121.803 101.580 1.00 40.11 88 GLY A N 1
ATOM 640 C CA . GLY A 1 88 ? 125.856 122.831 102.460 1.00 40.06 88 GLY A CA 1
ATOM 641 C C . GLY A 1 88 ? 125.002 123.014 103.713 1.00 40.02 88 GLY A C 1
ATOM 642 O O . GLY A 1 88 ? 125.536 123.074 104.819 1.00 40.02 88 GLY A O 1
ATOM 643 N N . PHE A 1 89 ? 123.677 123.097 103.527 1.00 40.00 89 PHE A N 1
ATOM 644 C CA . PHE A 1 89 ? 122.749 123.287 104.633 1.00 39.95 89 PHE A CA 1
ATOM 645 C C . PHE A 1 89 ? 122.699 122.024 105.492 1.00 39.95 89 PHE A C 1
ATOM 646 O O . PHE A 1 89 ? 122.999 122.087 106.684 1.00 39.95 89 PHE A O 1
ATOM 654 N N . TYR A 1 90 ? 122.326 120.888 104.880 1.00 39.96 90 TYR A N 1
ATOM 655 C CA . TYR A 1 90 ? 122.125 119.639 105.604 1.00 39.93 90 TYR A CA 1
ATOM 656 C C . TYR A 1 90 ? 123.273 119.419 106.589 1.00 39.95 90 TYR A C 1
ATOM 657 O O . TYR A 1 90 ? 123.032 119.199 107.777 1.00 39.96 90 TYR A O 1
ATOM 666 N N . SER A 1 91 ? 124.514 119.499 106.083 1.00 39.96 91 SER A N 1
ATOM 667 C CA . SER A 1 91 ? 125.707 119.242 106.876 1.00 39.94 91 SER A CA 1
ATOM 668 C C . SER A 1 91 ? 125.655 120.002 108.202 1.00 39.92 91 SER A C 1
ATOM 669 O O . SER A 1 91 ? 125.834 119.402 109.260 1.00 39.92 91 SER A O 1
ATOM 672 N N . SER A 1 92 ? 125.386 121.314 108.130 1.00 39.92 92 SER A N 1
ATOM 673 C CA . SER A 1 92 ? 125.460 122.196 109.286 1.00 39.94 92 SER A CA 1
ATOM 674 C C . SER A 1 92 ? 124.507 121.738 110.390 1.00 39.94 92 SER A C 1
ATOM 675 O O . SER A 1 92 ? 124.910 121.643 111.549 1.00 39.94 92 SER A O 1
ATOM 678 N N . ILE A 1 93 ? 123.252 121.445 110.018 1.00 39.93 93 ILE A N 1
ATOM 679 C CA . ILE A 1 93 ? 122.192 121.190 110.985 1.00 39.93 93 ILE A CA 1
ATOM 680 C C . ILE A 1 93 ? 122.508 119.904 111.748 1.00 39.95 93 ILE A C 1
ATOM 681 O O . ILE A 1 93 ? 122.522 119.902 112.979 1.00 39.94 93 ILE A O 1
ATOM 686 N N . TYR A 1 94 ? 122.772 118.820 111.008 1.00 39.94 94 TYR A N 1
ATOM 687 C CA . TYR A 1 94 ? 122.881 117.494 111.597 1.00 39.92 94 TYR A CA 1
ATOM 688 C C . TYR A 1 94 ? 124.240 117.331 112.281 1.00 39.91 94 TYR A C 1
ATOM 689 O O . TYR A 1 94 ? 124.380 116.487 113.165 1.00 39.93 94 TYR A O 1
ATOM 698 N N . CYS A 1 95 ? 125.227 118.148 111.884 1.00 39.90 95 CYS A N 1
ATOM 699 C CA . CYS A 1 95 ? 126.470 118.261 112.634 1.00 39.90 95 CYS A CA 1
ATOM 700 C C . CYS A 1 95 ? 126.200 118.949 113.972 1.00 39.90 95 CYS A C 1
ATOM 701 O O . CYS A 1 95 ? 126.679 118.489 115.009 1.00 39.94 95 CYS A O 1
ATOM 704 N N . SER A 1 96 ? 125.422 120.042 113.936 1.00 39.89 96 SER A N 1
ATOM 705 C CA . SER A 1 96 ? 125.128 120.831 115.124 1.00 39.89 96 SER A CA 1
ATOM 706 C C . SER A 1 96 ? 124.420 119.983 116.181 1.00 39.90 96 SER A C 1
ATOM 707 O O . SER A 1 96 ? 124.749 120.083 117.361 1.00 39.94 96 SER A O 1
ATOM 710 N N . THR A 1 97 ? 123.459 119.151 115.752 1.00 39.89 97 THR A N 1
ATOM 711 C CA . THR A 1 97 ? 122.671 118.340 116.674 1.00 39.86 97 THR A CA 1
ATOM 712 C C . THR A 1 97 ? 123.597 117.430 117.484 1.00 39.89 97 THR A C 1
ATOM 713 O O . THR A 1 97 ? 123.498 117.394 118.710 1.00 39.94 97 THR A O 1
ATOM 717 N N . TRP A 1 98 ? 124.495 116.708 116.796 1.00 39.93 98 TRP A N 1
ATOM 718 C CA . TRP A 1 98 ? 125.395 115.772 117.458 1.00 39.96 98 TRP A CA 1
ATOM 719 C C . TRP A 1 98 ? 126.440 116.511 118.295 1.00 39.96 98 TRP A C 1
ATOM 720 O O . TRP A 1 98 ? 126.886 115.982 119.312 1.00 40.00 98 TRP A O 1
ATOM 731 N N . LEU A 1 99 ? 126.836 117.718 117.864 1.00 39.94 99 LEU A N 1
ATOM 732 C CA . LEU A 1 99 ? 127.758 118.538 118.639 1.00 39.94 99 LEU A CA 1
ATOM 733 C C . LEU A 1 99 ? 127.087 118.965 119.945 1.00 39.96 99 LEU A C 1
ATOM 734 O O . LEU A 1 99 ? 127.706 118.880 121.003 1.00 40.02 99 LEU A O 1
ATOM 739 N N . LEU A 1 100 ? 125.825 119.410 119.862 1.00 39.96 100 LEU A N 1
ATOM 740 C CA . LEU A 1 100 ? 125.069 119.831 121.035 1.00 39.97 100 LEU A CA 1
ATOM 741 C C . LEU A 1 100 ? 124.875 118.645 121.980 1.00 39.98 100 LEU A C 1
ATOM 742 O O . LEU A 1 100 ? 124.930 118.814 123.198 1.00 40.04 100 LEU A O 1
ATOM 747 N N . ALA A 1 101 ? 124.651 117.451 121.411 1.00 39.99 101 ALA A N 1
ATOM 748 C CA . ALA A 1 101 ? 124.587 116.222 122.189 1.00 40.02 101 ALA A CA 1
ATOM 749 C C . ALA A 1 101 ? 125.938 115.947 122.851 1.00 40.05 101 ALA A C 1
ATOM 750 O O . ALA A 1 101 ? 125.986 115.559 124.017 1.00 40.11 101 ALA A O 1
ATOM 752 N N . GLY A 1 102 ? 127.029 116.151 122.098 1.00 40.06 102 GLY A N 1
ATOM 753 C CA . GLY A 1 102 ? 128.380 115.998 122.616 1.00 40.09 102 GLY A CA 1
ATOM 754 C C . GLY A 1 102 ? 128.662 116.953 123.775 1.00 40.10 102 GLY A C 1
ATOM 755 O O . GLY A 1 102 ? 129.353 116.584 124.723 1.00 40.17 102 GLY A O 1
ATOM 756 N N . ILE A 1 103 ? 128.127 118.179 123.683 1.00 40.08 103 ILE A N 1
ATOM 757 C CA . ILE A 1 103 ? 128.267 119.174 124.738 1.00 40.08 103 ILE A CA 1
ATOM 758 C C . ILE A 1 103 ? 127.491 118.695 125.966 1.00 40.11 103 ILE A C 1
ATOM 759 O O . ILE A 1 103 ? 128.017 118.739 127.077 1.00 40.17 103 ILE A O 1
ATOM 764 N N . SER A 1 104 ? 126.252 118.223 125.755 1.00 40.14 104 SER A N 1
ATOM 765 C CA . SER A 1 104 ? 125.429 117.699 126.836 1.00 40.20 104 SER A CA 1
ATOM 766 C C . SER A 1 104 ? 126.172 116.582 127.571 1.00 40.22 104 SER A C 1
ATOM 767 O O . SER A 1 104 ? 126.175 116.548 128.802 1.00 40.27 104 SER A O 1
ATOM 770 N N . ILE A 1 105 ? 126.799 115.678 126.802 1.00 40.20 105 ILE A N 1
ATOM 771 C CA . ILE A 1 105 ? 127.648 114.631 127.355 1.00 40.24 105 ILE A CA 1
ATOM 772 C C . ILE A 1 105 ? 128.770 115.279 128.168 1.00 40.27 105 ILE A C 1
ATOM 773 O O . ILE A 1 105 ? 128.984 114.908 129.321 1.00 40.32 105 ILE A O 1
ATOM 778 N N . GLU A 1 106 ? 129.466 116.254 127.563 1.00 40.27 106 GLU A N 1
ATOM 779 C CA . GLU A 1 106 ? 130.669 116.834 128.146 1.00 40.30 106 GLU A CA 1
ATOM 780 C C . GLU A 1 106 ? 130.352 117.465 129.502 1.00 40.29 106 GLU A C 1
ATOM 781 O O . GLU A 1 106 ? 131.088 117.243 130.460 1.00 40.35 106 GLU A O 1
ATOM 787 N N . ARG A 1 107 ? 129.271 118.256 129.575 1.00 40.28 107 ARG A N 1
ATOM 788 C CA . ARG A 1 107 ? 128.941 118.992 130.788 1.00 40.31 107 ARG A CA 1
ATOM 789 C C . ARG A 1 107 ? 128.592 118.011 131.908 1.00 40.35 107 ARG A C 1
ATOM 790 O O . ARG A 1 107 ? 129.090 118.151 133.024 1.00 40.42 107 ARG A O 1
ATOM 798 N N . TYR A 1 108 ? 127.742 117.020 131.595 1.00 40.36 108 TYR A N 1
ATOM 799 C CA . TYR A 1 108 ? 127.315 116.026 132.569 1.00 40.39 108 TYR A CA 1
ATOM 800 C C . TYR A 1 108 ? 128.525 115.224 133.050 1.00 40.41 108 TYR A C 1
ATOM 801 O O . TYR A 1 108 ? 128.815 115.209 134.244 1.00 40.51 108 TYR A O 1
ATOM 810 N N . LEU A 1 109 ? 129.233 114.582 132.110 1.00 40.41 109 LEU A N 1
ATOM 811 C CA . LEU A 1 109 ? 130.321 113.669 132.434 1.00 40.44 109 LEU A CA 1
ATOM 812 C C . LEU A 1 109 ? 131.475 114.440 133.077 1.00 40.45 109 LEU A C 1
ATOM 813 O O . LEU A 1 109 ? 132.176 113.901 133.931 1.00 40.45 109 LEU A O 1
ATOM 818 N N . GLY A 1 110 ? 131.658 115.703 132.667 1.00 40.45 110 GLY A N 1
ATOM 819 C CA . GLY A 1 110 ? 132.719 116.549 133.188 1.00 40.49 110 GLY A CA 1
ATOM 820 C C . GLY A 1 110 ? 132.464 116.967 134.635 1.00 40.52 110 GLY A C 1
ATOM 821 O O . GLY A 1 110 ? 133.283 116.689 135.509 1.00 40.54 110 GLY A O 1
ATOM 822 N N . VAL A 1 111 ? 131.323 117.631 134.875 1.00 40.55 111 VAL A N 1
ATOM 823 C CA . VAL A 1 111 ? 131.036 118.230 136.172 1.00 40.61 111 VAL A CA 1
ATOM 824 C C . VAL A 1 111 ? 130.621 117.124 137.143 1.00 40.65 111 VAL A C 1
ATOM 825 O O . VAL A 1 111 ? 131.264 116.950 138.178 1.00 40.65 111 VAL A O 1
ATOM 829 N N . ALA A 1 112 ? 129.552 116.385 136.810 1.00 40.70 112 ALA A N 1
ATOM 830 C CA . ALA A 1 112 ? 129.128 115.247 137.612 1.00 40.82 112 ALA A CA 1
ATOM 831 C C . ALA A 1 112 ? 130.060 114.071 137.334 1.00 40.90 112 ALA A C 1
ATOM 832 O O . ALA A 1 112 ? 130.535 113.919 136.210 1.00 40.90 112 ALA A O 1
ATOM 834 N N . PHE A 1 113 ? 130.305 113.246 138.364 1.00 41.00 113 PHE A N 1
ATOM 835 C CA . PHE A 1 113 ? 131.330 112.212 138.322 1.00 41.08 113 PHE A CA 1
ATOM 836 C C . PHE A 1 113 ? 132.646 112.856 137.879 1.00 41.13 113 PHE A C 1
ATOM 837 O O . PHE A 1 113 ? 133.169 112.527 136.815 1.00 41.14 113 PHE A O 1
ATOM 845 N N . PRO A 1 114 ? 133.223 113.800 138.668 1.00 41.18 114 PRO A N 1
ATOM 846 C CA . PRO A 1 114 ? 134.394 114.564 138.224 1.00 41.22 114 PRO A CA 1
ATOM 847 C C . PRO A 1 114 ? 135.730 113.822 138.293 1.00 41.28 114 PRO A C 1
ATOM 848 O O 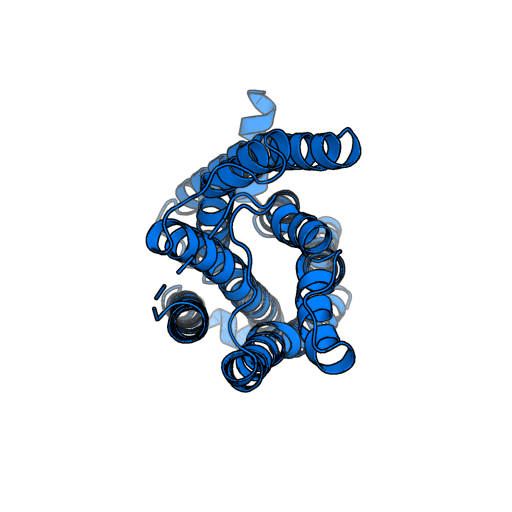. PRO A 1 114 ? 136.715 114.288 137.722 1.00 41.33 114 PRO A O 1
ATOM 852 N N . VAL A 1 115 ? 135.755 112.671 138.981 1.00 41.33 115 VAL A N 1
ATOM 853 C CA . VAL A 1 115 ? 136.969 111.882 139.146 1.00 41.38 115 VAL A CA 1
ATOM 854 C C . VAL A 1 115 ? 137.531 111.559 137.760 1.00 41.40 115 VAL A C 1
ATOM 855 O O . VAL A 1 115 ? 138.725 111.737 137.519 1.00 41.42 115 VAL A O 1
ATOM 859 N N . GLN A 1 116 ? 136.654 111.102 136.854 1.00 41.42 116 GLN A N 1
ATOM 860 C CA . GLN A 1 116 ? 137.040 110.758 135.493 1.00 41.44 116 GLN A CA 1
ATOM 861 C C . GLN A 1 116 ? 137.556 111.998 134.763 1.00 41.43 116 GLN A C 1
ATOM 862 O O . GLN A 1 116 ? 138.514 111.898 134.000 1.00 41.43 116 GLN A O 1
ATOM 868 N N . TYR A 1 117 ? 136.920 113.155 134.996 1.00 41.41 117 TYR A N 1
ATOM 869 C CA . TYR A 1 117 ? 137.296 114.395 134.331 1.00 41.42 117 TYR A CA 1
ATOM 870 C C . TYR A 1 117 ? 138.671 114.853 134.820 1.00 41.42 117 TYR A C 1
ATOM 871 O O . TYR A 1 117 ? 139.446 115.406 134.041 1.00 41.40 117 TYR A O 1
ATOM 880 N N . LYS A 1 118 ? 138.957 114.623 136.110 1.00 41.41 118 LYS A N 1
ATOM 881 C CA . LYS A 1 118 ? 140.239 114.974 136.704 1.00 41.44 118 LYS A CA 1
ATOM 882 C C . LYS A 1 118 ? 141.363 114.201 136.013 1.00 41.45 118 LYS A C 1
ATOM 883 O O . LYS A 1 118 ? 142.407 114.777 135.711 1.00 41.45 118 LYS A O 1
ATOM 885 N N . LEU A 1 119 ? 141.140 112.900 135.773 1.00 41.45 119 LEU A N 1
ATOM 886 C CA . LEU A 1 119 ? 142.104 112.066 135.067 1.00 41.47 119 LEU A CA 1
ATOM 887 C C . LEU A 1 119 ? 142.116 112.442 133.585 1.00 41.46 119 LEU A C 1
ATOM 888 O O . LEU A 1 119 ? 143.182 112.685 133.023 1.00 41.46 119 LEU A O 1
ATOM 893 N N . SER A 1 120 ? 140.926 112.492 132.968 1.00 41.45 120 SER A N 1
ATOM 894 C CA . SER A 1 120 ? 140.785 112.809 131.555 1.00 41.45 120 SER A CA 1
ATOM 895 C C . SER A 1 120 ? 140.461 114.293 131.387 1.00 41.42 120 SER A C 1
ATOM 896 O O . SER A 1 120 ? 139.349 114.652 131.001 1.00 41.41 120 SER A O 1
ATOM 899 N N . ARG A 1 121 ? 141.452 115.143 131.691 1.00 41.39 121 ARG A N 1
ATOM 900 C CA . ARG A 1 121 ? 141.368 116.576 131.452 1.00 41.36 121 ARG A CA 1
ATOM 901 C C . ARG A 1 121 ? 142.202 116.946 130.224 1.00 41.33 121 ARG A C 1
ATOM 902 O O . ARG A 1 121 ? 142.507 118.120 130.017 1.00 41.32 121 ARG A O 1
ATOM 904 N N . ARG A 1 122 ? 142.557 115.939 129.411 1.00 41.27 122 ARG A N 1
ATOM 905 C CA . ARG A 1 122 ? 143.355 116.142 128.211 1.00 41.22 122 ARG A CA 1
ATOM 906 C C . ARG A 1 122 ? 142.430 116.499 127.048 1.00 41.16 122 ARG A C 1
ATOM 907 O O . ARG A 1 122 ? 141.314 115.986 126.974 1.00 41.15 122 ARG A O 1
ATOM 909 N N . PRO A 1 123 ? 142.851 117.376 126.102 1.00 41.10 123 PRO A N 1
ATOM 910 C CA . PRO A 1 123 ? 141.978 117.797 125.002 1.00 41.07 123 PRO A CA 1
ATOM 911 C C . PRO A 1 123 ? 141.759 116.754 123.904 1.00 41.04 123 PRO A C 1
ATOM 912 O O . PRO A 1 123 ? 140.722 116.770 123.243 1.00 40.99 123 PRO A O 1
ATOM 916 N N . LEU A 1 124 ? 142.729 115.843 123.729 1.00 41.01 124 LEU A N 1
ATOM 917 C CA . LEU A 1 124 ? 142.767 114.956 122.575 1.00 40.99 124 LEU A CA 1
ATOM 918 C C . LEU A 1 124 ? 141.620 113.946 122.639 1.00 40.98 124 LEU A C 1
ATOM 919 O O . LEU A 1 124 ? 141.113 113.529 121.600 1.00 40.93 124 LEU A O 1
ATOM 924 N N . TYR A 1 125 ? 141.209 113.563 123.856 1.00 40.98 125 TYR A N 1
ATOM 925 C CA . TYR A 1 125 ? 140.083 112.658 124.038 1.00 40.98 125 TYR A CA 1
ATOM 926 C C . TYR A 1 125 ? 138.802 113.308 123.511 1.00 40.94 125 TYR A C 1
ATOM 927 O O . TYR A 1 125 ? 137.869 112.605 123.130 1.00 40.93 125 TYR A O 1
ATOM 936 N N . GLY A 1 126 ? 138.766 114.649 123.497 1.00 40.91 126 GLY A N 1
ATOM 937 C CA . GLY A 1 126 ? 137.612 115.397 123.024 1.00 40.85 126 GLY A CA 1
ATOM 938 C C . GLY A 1 126 ? 137.522 115.452 121.500 1.00 40.81 126 GLY A C 1
ATOM 939 O O . GLY A 1 126 ? 136.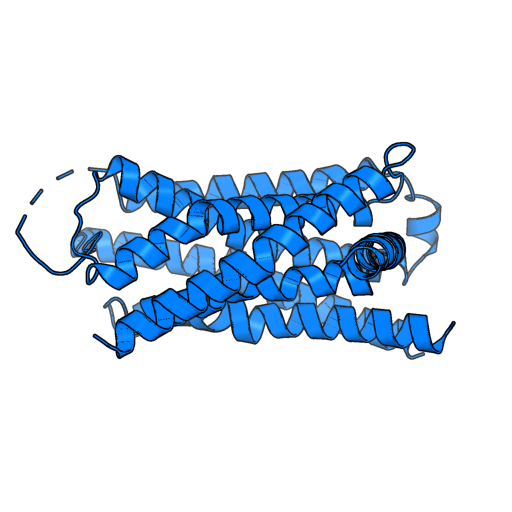430 115.309 120.951 1.00 40.75 126 GLY A O 1
ATOM 940 N N . VAL A 1 127 ? 138.666 115.649 120.824 1.00 40.80 127 VAL A N 1
ATOM 941 C CA . VAL A 1 127 ? 138.672 116.033 119.415 1.00 40.74 127 VAL A CA 1
ATOM 942 C C . VAL A 1 127 ? 137.869 115.011 118.607 1.00 40.70 127 VAL A C 1
ATOM 943 O O . VAL A 1 127 ? 137.129 115.396 117.703 1.00 40.65 127 VAL A O 1
ATOM 947 N N . ILE A 1 128 ? 137.999 113.720 118.952 1.00 40.67 128 ILE A N 1
ATOM 948 C CA . ILE A 1 128 ? 137.382 112.643 118.187 1.00 40.66 128 ILE A CA 1
ATOM 949 C C . ILE A 1 128 ? 135.877 112.896 118.056 1.00 40.65 128 ILE A C 1
ATOM 950 O O . ILE A 1 128 ? 135.319 112.665 116.986 1.00 40.63 128 ILE A O 1
ATOM 955 N N . ALA A 1 129 ? 135.237 113.403 119.121 1.00 40.64 129 ALA A N 1
ATOM 956 C CA . ALA A 1 129 ? 133.796 113.616 119.130 1.00 40.61 129 ALA A CA 1
ATOM 957 C C . ALA A 1 129 ? 133.387 114.566 118.003 1.00 40.60 129 ALA A C 1
ATOM 958 O O . ALA A 1 129 ? 132.374 114.334 117.342 1.00 40.58 129 ALA A O 1
ATOM 960 N N . ALA A 1 130 ? 134.181 115.626 117.790 1.00 40.60 130 ALA A N 1
ATOM 961 C CA . ALA A 1 130 ? 133.924 116.588 116.728 1.00 40.58 130 ALA A CA 1
ATOM 962 C C . ALA A 1 130 ? 134.079 115.921 115.361 1.00 40.58 130 ALA A C 1
ATOM 963 O O . ALA A 1 130 ? 133.276 116.168 114.462 1.00 40.56 130 ALA A O 1
ATOM 965 N N . LEU A 1 131 ? 135.109 115.072 115.221 1.00 40.60 131 LEU A N 1
ATOM 966 C CA . LEU A 1 131 ? 135.363 114.361 113.976 1.00 40.60 131 LEU A CA 1
ATOM 967 C C . LEU A 1 131 ? 134.225 113.374 113.711 1.00 40.59 131 LEU A C 1
ATOM 968 O O . LEU A 1 131 ? 133.763 113.266 112.578 1.00 40.60 131 LEU A O 1
ATOM 973 N N . VAL A 1 132 ? 133.780 112.669 114.761 1.00 40.59 132 VAL A N 1
ATOM 974 C CA . VAL A 1 132 ? 132.665 111.736 114.663 1.00 40.57 132 VAL A CA 1
ATOM 975 C C . VAL A 1 132 ? 131.426 112.498 114.190 1.00 40.56 132 VAL A C 1
ATOM 976 O O . VAL A 1 132 ? 130.729 112.031 113.291 1.00 40.58 132 VAL A O 1
ATOM 980 N N . ALA A 1 133 ? 131.169 113.670 114.790 1.00 40.55 133 ALA A N 1
ATOM 981 C CA . ALA A 1 133 ? 130.031 114.499 114.419 1.00 40.52 133 ALA A CA 1
ATOM 982 C C . ALA A 1 133 ? 130.108 114.883 112.940 1.00 40.53 133 ALA A C 1
ATOM 983 O O . ALA A 1 133 ? 129.114 114.765 112.224 1.00 40.53 133 ALA A O 1
ATOM 985 N N . TRP A 1 134 ? 131.291 115.332 112.493 1.00 40.56 134 TRP A N 1
ATOM 986 C CA . TRP A 1 134 ? 131.500 115.739 111.109 1.00 40.59 134 TRP A CA 1
ATOM 987 C C . TRP A 1 134 ? 131.317 114.553 110.159 1.00 40.59 134 TRP A C 1
ATOM 988 O O . TRP A 1 134 ? 130.621 114.678 109.153 1.00 40.58 134 TRP A O 1
ATOM 999 N N . VAL A 1 135 ? 131.944 113.413 110.486 1.00 40.59 135 VAL A N 1
ATOM 1000 C CA . VAL A 1 135 ? 131.913 112.230 109.634 1.00 40.59 135 VAL A CA 1
ATOM 1001 C C . VAL A 1 135 ? 130.475 111.717 109.540 1.00 40.57 135 VAL A C 1
ATOM 1002 O O . VAL A 1 135 ? 130.011 111.399 108.447 1.00 40.58 135 VAL A O 1
ATOM 1006 N N . MET A 1 136 ? 129.781 111.640 110.685 1.00 40.56 136 MET A N 1
ATOM 1007 C CA . MET A 1 136 ? 128.400 111.182 110.722 1.00 40.56 136 MET A CA 1
ATOM 1008 C C . MET A 1 136 ? 127.533 112.103 109.864 1.00 40.55 136 MET A C 1
ATOM 1009 O O . MET A 1 136 ? 126.734 111.622 109.062 1.00 40.55 136 MET A O 1
ATOM 1014 N N . SER A 1 137 ? 127.708 113.423 110.033 1.00 40.53 137 SER A N 1
ATOM 1015 C CA . SER A 1 137 ? 126.921 114.406 109.303 1.00 40.53 137 SER A CA 1
ATOM 1016 C C . SER A 1 137 ? 127.177 114.273 107.801 1.00 40.55 137 SER A C 1
ATOM 1017 O O . SER A 1 137 ? 126.252 113.967 107.051 1.00 40.54 137 SER A O 1
ATOM 1020 N N . PHE A 1 138 ? 128.434 114.475 107.378 1.00 40.57 138 PHE A N 1
ATOM 1021 C CA . PHE A 1 138 ? 128.796 114.429 105.968 1.00 40.58 138 PHE A CA 1
ATOM 1022 C C . PHE A 1 138 ? 128.368 113.088 105.373 1.00 40.58 138 PHE A C 1
ATOM 1023 O O . PHE A 1 138 ? 127.632 113.059 104.389 1.00 40.56 138 PHE A O 1
ATOM 1031 N N . GLY A 1 139 ? 128.823 111.990 105.995 1.00 40.59 139 GLY A N 1
ATOM 1032 C CA . GLY A 1 139 ? 128.626 110.645 105.477 1.00 40.59 139 GLY A CA 1
ATOM 1033 C C . GLY A 1 139 ? 127.159 110.345 105.176 1.00 40.59 139 GLY A C 1
ATOM 1034 O O . GLY A 1 139 ? 126.844 109.849 104.096 1.00 40.59 139 GLY A O 1
ATOM 1035 N N . HIS A 1 140 ? 126.273 110.653 106.134 1.00 40.57 140 HIS A N 1
ATOM 1036 C CA . HIS A 1 140 ? 124.863 110.310 106.013 1.00 40.56 140 HIS A CA 1
ATOM 1037 C C . HIS A 1 140 ? 124.164 111.303 105.084 1.00 40.54 140 HIS A C 1
ATOM 1038 O O . HIS A 1 140 ? 123.338 110.899 104.268 1.00 40.54 140 HIS A O 1
ATOM 1045 N N . CYS A 1 141 ? 124.502 112.596 105.207 1.00 40.52 141 CYS A N 1
ATOM 1046 C CA . CYS A 1 141 ? 123.894 113.638 104.389 1.00 40.51 141 CYS A CA 1
ATOM 1047 C C . CYS A 1 141 ? 124.168 113.397 102.903 1.00 40.52 141 CYS A C 1
ATOM 1048 O O . CYS A 1 141 ? 123.301 113.658 102.072 1.00 40.52 141 CYS A O 1
ATOM 1051 N N . THR A 1 142 ? 125.371 112.899 102.580 1.00 40.54 142 THR A N 1
ATOM 1052 C CA . THR A 1 142 ? 125.762 112.637 101.201 1.00 40.55 142 THR A CA 1
ATOM 1053 C C . THR A 1 142 ? 124.732 111.722 100.533 1.00 40.54 142 THR A C 1
ATOM 1054 O O . THR A 1 142 ? 124.383 111.935 99.372 1.00 40.54 142 THR A O 1
ATOM 1058 N N . ILE A 1 143 ? 124.235 110.721 101.276 1.00 40.54 143 ILE A N 1
ATOM 1059 C CA . ILE A 1 143 ? 123.288 109.752 100.739 1.00 40.54 143 ILE A CA 1
ATOM 1060 C C . ILE A 1 143 ? 122.082 110.497 100.161 1.00 40.53 143 ILE A C 1
ATOM 1061 O O . ILE A 1 143 ? 121.600 110.140 99.087 1.00 40.56 143 ILE A O 1
ATOM 1066 N N . VAL A 1 144 ? 121.619 111.542 100.864 1.00 40.51 144 VAL A N 1
ATOM 1067 C CA . VAL A 1 144 ? 120.432 112.283 100.457 1.00 40.50 144 VAL A CA 1
ATOM 1068 C C . VAL A 1 144 ? 120.637 112.792 99.029 1.00 40.51 144 VAL A C 1
ATOM 1069 O O . VAL A 1 144 ? 119.810 112.518 98.159 1.00 40.54 144 VAL A O 1
ATOM 1073 N N . ILE A 1 145 ? 121.750 113.505 98.790 1.00 40.52 145 ILE A N 1
ATOM 1074 C CA . ILE A 1 145 ? 121.974 114.173 97.512 1.00 40.51 145 ILE A CA 1
ATOM 1075 C C . ILE A 1 145 ? 122.276 113.131 96.431 1.00 40.55 145 ILE A C 1
ATOM 1076 O O . ILE A 1 145 ? 121.981 113.371 95.261 1.00 40.59 145 ILE A O 1
ATOM 1081 N N . ILE A 1 146 ? 122.849 111.981 96.823 1.00 40.57 146 ILE A N 1
ATOM 1082 C CA . ILE A 1 146 ? 123.064 110.874 95.898 1.00 40.61 146 ILE A CA 1
ATOM 1083 C C . ILE A 1 146 ? 121.708 110.389 95.383 1.00 40.61 146 ILE A C 1
ATOM 1084 O O . ILE A 1 146 ? 121.536 110.221 94.177 1.00 40.63 146 ILE A O 1
ATOM 1089 N N . VAL A 1 147 ? 120.753 110.177 96.300 1.00 40.60 147 VAL A N 1
ATOM 1090 C CA . VAL A 1 147 ? 119.466 109.590 95.953 1.00 40.61 147 VAL A CA 1
ATOM 1091 C C . VAL A 1 147 ? 118.669 110.587 95.110 1.00 40.60 147 VAL A C 1
ATOM 1092 O O . VAL A 1 147 ? 118.213 110.235 94.023 1.00 40.59 147 VAL A O 1
ATOM 1096 N N . GLN A 1 148 ? 118.515 111.826 95.604 1.00 40.60 148 GLN A N 1
ATOM 1097 C CA . GLN A 1 148 ? 117.592 112.776 94.993 1.00 40.64 148 GLN A CA 1
ATOM 1098 C C . GLN A 1 148 ? 118.175 113.331 93.690 1.00 40.64 148 GLN A C 1
ATOM 1099 O O . GLN A 1 148 ? 117.417 113.592 92.757 1.00 40.64 148 GLN A O 1
ATOM 1105 N N . TYR A 1 149 ? 119.505 113.512 93.624 1.00 40.65 149 TYR A N 1
ATOM 1106 C CA . TYR A 1 149 ? 120.155 113.982 92.408 1.00 40.69 149 TYR A CA 1
ATOM 1107 C C . TYR A 1 149 ? 121.080 112.889 91.873 1.00 40.73 149 TYR A C 1
ATOM 1108 O O . TYR A 1 149 ? 122.123 112.616 92.465 1.00 40.73 149 TYR A O 1
ATOM 1117 N N . LEU A 1 150 ? 120.675 112.279 90.748 1.00 40.77 150 LEU A N 1
ATOM 1118 C CA . LEU A 1 150 ? 121.454 111.270 90.041 1.00 40.80 150 LEU A CA 1
ATOM 1119 C C . LEU A 1 150 ? 121.844 110.146 91.022 1.00 40.81 150 LEU A C 1
ATOM 1120 O O . LEU A 1 150 ? 123.030 110.100 91.423 1.00 40.80 150 LEU A O 1
ATOM 1125 N N . SER A 1 158 ? 110.340 124.631 80.955 1.00 41.23 158 SER A N 1
ATOM 1126 C CA . SER A 1 158 ? 109.694 124.790 82.286 1.00 41.23 158 SER A CA 1
ATOM 1127 C C . SER A 1 158 ? 109.982 126.187 82.835 1.00 41.23 158 SER A C 1
ATOM 1128 O O . SER A 1 158 ? 111.142 126.583 82.941 1.00 41.23 158 SER A O 1
ATOM 1131 N N . GLY A 1 159 ? 108.912 126.922 83.170 1.00 41.21 159 GLY A N 1
ATOM 1132 C CA . GLY A 1 159 ? 109.020 128.250 83.753 1.00 41.19 159 GLY A CA 1
ATOM 1133 C C . GLY A 1 159 ? 108.118 128.388 84.978 1.00 41.16 159 GLY A C 1
ATOM 1134 O O . GLY A 1 159 ? 107.308 129.310 85.049 1.00 41.16 159 GLY A O 1
ATOM 1135 N N . ASN A 1 160 ? 108.281 127.462 85.933 1.00 41.14 160 ASN A N 1
ATOM 1136 C CA . ASN A 1 160 ? 107.473 127.428 87.142 1.00 41.10 160 ASN A CA 1
ATOM 1137 C C . ASN A 1 160 ? 108.151 128.262 88.227 1.00 41.06 160 ASN A C 1
ATOM 1138 O O . ASN A 1 160 ? 109.365 128.460 88.192 1.00 41.05 160 ASN A O 1
ATOM 1140 N N . GLU A 1 161 ? 107.349 128.738 89.190 1.00 41.01 161 GLU A N 1
ATOM 1141 C CA . GLU A 1 161 ? 107.840 129.555 90.289 1.00 40.97 161 GLU A CA 1
ATOM 1142 C C . GLU A 1 161 ? 108.438 128.647 91.362 1.00 40.92 161 GLU A C 1
ATOM 1143 O O . GLU A 1 161 ? 107.812 128.404 92.394 1.00 40.91 161 GLU A O 1
ATOM 1145 N N . ILE A 1 162 ? 109.656 128.152 91.100 1.00 40.86 162 ILE A N 1
ATOM 1146 C CA . ILE A 1 162 ? 110.350 127.247 92.003 1.00 40.84 162 ILE A CA 1
ATOM 1147 C C . ILE A 1 162 ? 111.842 127.278 91.674 1.00 40.80 162 ILE A C 1
ATOM 1148 O O . ILE A 1 162 ? 112.230 127.044 90.530 1.00 40.80 162 ILE A O 1
ATOM 1150 N N . THR A 1 163 ? 112.663 127.581 92.689 1.00 40.76 163 THR A N 1
ATOM 1151 C CA . THR A 1 163 ? 114.111 127.651 92.534 1.00 40.73 163 THR A CA 1
ATOM 1152 C C . THR A 1 163 ? 114.659 126.258 92.216 1.00 40.74 163 THR A C 1
ATOM 1153 O O . THR A 1 163 ? 115.574 126.129 91.404 1.00 40.76 163 THR A O 1
ATOM 1157 N N . CYS A 1 164 ? 114.095 125.229 92.865 1.00 40.73 164 CYS A N 1
ATOM 1158 C CA . CYS A 1 164 ? 114.386 123.837 92.562 1.00 40.73 164 CYS A CA 1
ATOM 1159 C C . CYS A 1 164 ? 113.129 123.009 92.822 1.00 40.77 164 CYS A C 1
ATOM 1160 O O . CYS A 1 164 ? 112.917 122.538 93.939 1.00 40.76 164 CYS A O 1
ATOM 1163 N N . TYR A 1 165 ? 112.291 122.861 91.787 1.00 40.84 165 TYR A N 1
ATOM 1164 C CA . TYR A 1 165 ? 111.070 122.078 91.894 1.00 40.90 165 TYR A CA 1
ATOM 1165 C C . TYR A 1 165 ? 111.452 120.618 92.127 1.00 40.92 165 TYR A C 1
ATOM 1166 O O . TYR A 1 165 ? 112.313 120.084 91.430 1.00 40.93 165 TYR A O 1
ATOM 1175 N N . GLU A 1 166 ? 110.795 119.989 93.111 1.00 40.94 166 GLU A N 1
ATOM 1176 C CA . GLU A 1 166 ? 111.164 118.659 93.574 1.00 40.94 166 GLU A CA 1
ATOM 1177 C C . GLU A 1 166 ? 110.008 117.695 93.308 1.00 40.96 166 GLU A C 1
ATOM 1178 O O . GLU A 1 166 ? 109.385 117.181 94.237 1.00 40.96 166 GLU A O 1
ATOM 1184 N N . ASN A 1 167 ? 109.738 117.457 92.017 1.00 40.99 167 ASN A N 1
ATOM 1185 C CA . ASN A 1 167 ? 108.761 116.466 91.594 1.00 41.01 167 ASN A CA 1
ATOM 1186 C C . ASN A 1 167 ? 109.314 115.063 91.843 1.00 41.04 167 ASN A C 1
ATOM 1187 O O . ASN A 1 167 ? 108.554 114.160 92.191 1.00 41.03 167 ASN A O 1
ATOM 1192 N N . PHE A 1 168 ? 110.636 114.903 91.669 1.00 41.07 168 PHE A N 1
ATOM 1193 C CA . PHE A 1 168 ? 111.303 113.610 91.736 1.00 41.10 168 PHE A CA 1
ATOM 1194 C C . PHE A 1 168 ? 110.564 112.646 90.803 1.00 41.12 168 PHE A C 1
ATOM 1195 O O . PHE A 1 168 ? 110.271 113.005 89.664 1.00 41.13 168 PHE A O 1
ATOM 1203 N N . THR A 1 169 ? 110.284 111.423 91.280 1.00 41.12 169 THR A N 1
ATOM 1204 C CA . THR A 1 169 ? 109.524 110.436 90.529 1.00 41.12 169 THR A CA 1
ATOM 1205 C C . THR A 1 169 ? 108.728 109.599 91.529 1.00 41.10 169 THR A C 1
ATOM 1206 O O . THR A 1 169 ? 109.167 109.419 92.663 1.00 41.02 169 THR A O 1
ATOM 1210 N N . ASP A 1 170 ? 107.562 109.095 91.103 1.00 41.12 170 ASP A N 1
ATOM 1211 C CA . ASP A 1 170 ? 106.677 108.328 91.969 1.00 41.13 170 ASP A CA 1
ATOM 1212 C C . ASP A 1 170 ? 107.418 107.131 92.566 1.00 41.11 170 ASP A C 1
ATOM 1213 O O . ASP A 1 170 ? 107.185 106.784 93.722 1.00 41.11 170 ASP A O 1
ATOM 1218 N N . ASN A 1 171 ? 108.299 106.503 91.772 1.00 41.08 171 ASN A N 1
ATOM 1219 C CA . ASN A 1 171 ? 109.132 105.410 92.255 1.00 41.05 171 ASN A CA 1
ATOM 1220 C C . ASN A 1 171 ? 110.196 105.955 93.211 1.00 41.02 171 ASN A C 1
ATOM 1221 O O . ASN A 1 171 ? 110.412 105.381 94.277 1.00 40.97 171 ASN A O 1
ATOM 1226 N N . GLN A 1 172 ? 110.838 107.071 92.832 1.00 41.00 172 GLN A N 1
ATOM 1227 C CA . GLN A 1 172 ? 111.889 107.678 93.639 1.00 40.98 172 GLN A CA 1
ATOM 1228 C C . GLN A 1 172 ? 111.329 108.113 94.993 1.00 40.94 172 GLN A C 1
ATOM 1229 O O . GLN A 1 172 ? 112.016 107.989 96.002 1.00 40.85 172 GLN A O 1
ATOM 1235 N N . LEU A 1 173 ? 110.083 108.610 95.004 1.00 40.91 173 LEU A N 1
ATOM 1236 C CA . LEU A 1 173 ? 109.405 109.029 96.223 1.00 40.87 173 LEU A CA 1
ATOM 1237 C C . LEU A 1 173 ? 109.485 107.917 97.271 1.00 40.86 173 LEU A C 1
ATOM 1238 O O . LEU A 1 173 ? 109.770 108.190 98.437 1.00 40.77 173 LEU A O 1
ATOM 1243 N N . ASP A 1 174 ? 109.258 106.668 96.838 1.00 40.88 174 ASP A N 1
ATOM 1244 C CA . ASP A 1 174 ? 109.229 105.518 97.731 1.00 40.87 174 ASP A CA 1
ATOM 1245 C C . ASP A 1 174 ? 110.623 105.216 98.283 1.00 40.84 174 ASP A C 1
ATOM 1246 O O . ASP A 1 174 ? 110.740 104.518 99.289 1.00 40.83 174 ASP A O 1
ATOM 1251 N N . VAL A 1 175 ? 111.670 105.722 97.614 1.00 40.81 175 VAL A N 1
ATOM 1252 C CA . VAL A 1 175 ? 113.049 105.550 98.055 1.00 40.78 175 VAL A CA 1
ATOM 1253 C C . VAL A 1 175 ? 113.477 106.769 98.876 1.00 40.74 175 VAL A C 1
ATOM 1254 O O . VAL A 1 175 ? 114.164 106.616 99.884 1.00 40.74 175 VAL A O 1
ATOM 1258 N N . VAL A 1 176 ? 113.060 107.971 98.446 1.00 40.71 176 VAL A N 1
ATOM 1259 C CA . VAL A 1 176 ? 113.522 109.225 99.029 1.00 40.65 176 VAL A CA 1
ATOM 1260 C C . VAL A 1 176 ? 113.029 109.334 100.473 1.00 40.62 176 VAL A C 1
ATOM 1261 O O . VAL A 1 176 ? 113.838 109.515 101.381 1.00 40.56 176 VAL A O 1
ATOM 1265 N N . LEU A 1 177 ? 111.708 109.219 100.679 1.00 40.61 177 LEU A N 1
ATOM 1266 C CA . LEU A 1 177 ? 111.099 109.536 101.966 1.00 40.55 177 LEU A CA 1
ATOM 1267 C C . LEU A 1 177 ? 111.746 108.711 103.085 1.00 40.51 177 LEU A C 1
ATOM 1268 O O . LEU A 1 177 ? 112.143 109.292 104.096 1.00 40.44 177 LEU A O 1
ATOM 1273 N N . PRO A 1 178 ? 111.890 107.363 102.972 1.00 40.50 178 PRO A N 1
ATOM 1274 C CA . PRO A 1 178 ? 112.610 106.584 103.985 1.00 40.48 178 PRO A CA 1
ATOM 1275 C C . PRO A 1 178 ? 113.952 107.170 104.428 1.00 40.45 178 PRO A C 1
ATOM 1276 O O . PRO A 1 178 ? 114.289 107.091 105.607 1.00 40.41 178 PRO A O 1
ATOM 1280 N N . VAL A 1 179 ? 114.705 107.753 103.483 1.00 40.43 179 VAL A N 1
ATOM 1281 C CA . VAL A 1 179 ? 116.013 108.324 103.777 1.00 40.39 179 VAL A CA 1
ATOM 1282 C C . VAL A 1 179 ? 115.814 109.564 104.651 1.00 40.36 179 VAL A C 1
ATOM 1283 O O . VAL A 1 179 ? 116.512 109.727 105.651 1.00 40.33 179 VAL A O 1
ATOM 1287 N N . ARG A 1 180 ? 114.852 110.422 104.279 1.00 40.36 180 ARG A N 1
ATOM 1288 C CA . ARG A 1 180 ? 114.558 111.626 105.044 1.00 40.33 180 ARG A CA 1
ATOM 1289 C C . ARG A 1 180 ? 114.113 111.253 106.459 1.00 40.35 180 ARG A C 1
ATOM 1290 O O . ARG A 1 180 ? 114.487 111.933 107.414 1.00 40.33 180 ARG A O 1
ATOM 1298 N N . LEU A 1 181 ? 113.323 110.176 106.587 1.00 40.37 181 LEU A N 1
ATOM 1299 C CA . LEU A 1 181 ? 112.872 109.698 107.887 1.00 40.37 181 LEU A CA 1
ATOM 1300 C C . LEU A 1 181 ? 114.062 109.130 108.664 1.00 40.34 181 LEU A C 1
ATOM 1301 O O . LEU A 1 181 ? 114.152 109.329 109.874 1.00 40.31 181 LEU A O 1
ATOM 1306 N N . GLU A 1 182 ? 114.966 108.429 107.964 1.00 40.33 182 GLU A N 1
ATOM 1307 C CA . GLU A 1 182 ? 116.141 107.835 108.587 1.00 40.30 182 GLU A CA 1
ATOM 1308 C C . GLU A 1 182 ? 116.993 108.935 109.221 1.00 40.26 182 GLU A C 1
ATOM 1309 O O . GLU A 1 182 ? 117.388 108.812 110.380 1.00 40.23 182 GLU A O 1
ATOM 1315 N N . LEU A 1 183 ? 117.268 110.006 108.460 1.00 40.26 183 LEU A N 1
ATOM 1316 C CA . LEU A 1 183 ? 118.006 111.148 108.984 1.00 40.24 183 LEU A CA 1
ATOM 1317 C C . LEU A 1 183 ? 117.210 111.783 110.125 1.00 40.24 183 LEU A C 1
ATOM 1318 O O . LEU A 1 183 ? 117.769 112.047 111.186 1.00 40.21 183 LEU A O 1
ATOM 1323 N N . CYS A 1 184 ? 115.909 112.013 109.901 1.00 40.25 184 CYS A N 1
ATOM 1324 C CA . CYS A 1 184 ? 115.045 112.617 110.907 1.00 40.22 184 CYS A CA 1
ATOM 1325 C C . CYS A 1 184 ? 115.177 111.880 112.241 1.00 40.21 184 CYS A C 1
ATOM 1326 O O . CYS A 1 184 ? 115.286 112.516 113.286 1.00 40.18 184 CYS A O 1
ATOM 1329 N N . LEU A 1 185 ? 115.179 110.541 112.193 1.00 40.23 185 LEU A N 1
ATOM 1330 C CA . LEU A 1 185 ? 115.201 109.723 113.397 1.00 40.21 185 LEU A CA 1
ATOM 1331 C C . LEU A 1 185 ? 116.598 109.748 114.018 1.00 40.19 185 LEU A C 1
ATOM 1332 O O . LEU A 1 185 ? 116.750 110.137 115.176 1.00 40.19 185 LEU A O 1
ATOM 1337 N N . VAL A 1 186 ? 117.613 109.359 113.233 1.00 40.18 186 VAL A N 1
ATOM 1338 C CA . VAL A 1 186 ? 118.927 109.031 113.770 1.00 40.16 186 VAL A CA 1
ATOM 1339 C C . VAL A 1 186 ? 119.691 110.318 114.093 1.00 40.15 186 VAL A C 1
ATOM 1340 O O . VAL A 1 186 ? 120.415 110.360 115.086 1.00 40.16 186 VAL A O 1
ATOM 1344 N N . LEU A 1 187 ? 119.519 111.365 113.270 1.00 40.14 187 LEU A N 1
ATOM 1345 C CA . LEU A 1 187 ? 120.329 112.572 113.379 1.00 40.11 187 LEU A CA 1
ATOM 1346 C C . LEU A 1 187 ? 119.614 113.649 114.201 1.00 40.08 187 LEU A C 1
ATOM 1347 O O . LEU A 1 187 ? 120.159 114.741 114.362 1.00 40.06 187 LEU A O 1
ATOM 1352 N N . PHE A 1 188 ? 118.412 113.359 114.727 1.00 40.09 188 PHE A N 1
ATOM 1353 C CA . PHE A 1 188 ? 117.698 114.325 115.553 1.00 40.09 188 PHE A CA 1
ATOM 1354 C C . PHE A 1 188 ? 117.057 113.633 116.758 1.00 40.14 188 PHE A C 1
ATOM 1355 O O . PHE A 1 188 ? 117.402 113.955 117.895 1.00 40.13 188 PHE A O 1
ATOM 1363 N N . PHE A 1 189 ? 116.139 112.685 116.514 1.00 40.18 189 PHE A N 1
ATOM 1364 C CA . PHE A 1 189 ? 115.323 112.120 117.582 1.00 40.20 189 PHE A CA 1
ATOM 1365 C C . PHE A 1 189 ? 116.195 111.351 118.577 1.00 40.18 189 PHE A C 1
ATOM 1366 O O . PHE A 1 189 ? 115.833 111.256 119.749 1.00 40.19 189 PHE A O 1
ATOM 1374 N N . ILE A 1 190 ? 117.330 110.802 118.118 1.00 40.15 190 ILE A N 1
ATOM 1375 C CA . ILE A 1 190 ? 118.262 110.127 119.015 1.00 40.14 190 ILE A CA 1
ATOM 1376 C C . ILE A 1 190 ? 119.040 111.183 119.813 1.00 40.12 190 ILE A C 1
ATOM 1377 O O . ILE A 1 190 ? 119.009 111.135 121.043 1.00 40.14 190 ILE A O 1
ATOM 1382 N N . PRO A 1 191 ? 119.756 112.161 119.193 1.00 40.10 191 PRO A N 1
ATOM 1383 C CA . PRO A 1 191 ? 120.326 113.284 119.946 1.00 40.09 191 PRO A CA 1
ATOM 1384 C C . PRO A 1 191 ? 119.392 113.914 120.980 1.00 40.09 191 PRO A C 1
ATOM 1385 O O . PRO A 1 191 ? 119.839 114.266 122.069 1.00 40.13 191 PRO A O 1
ATOM 1389 N N . MET A 1 192 ? 118.104 114.053 120.630 1.00 40.11 192 MET A N 1
ATOM 1390 C CA . MET A 1 192 ? 117.103 114.606 121.532 1.00 40.14 192 MET A CA 1
ATOM 1391 C C . MET A 1 192 ? 117.055 113.780 122.818 1.00 40.15 192 MET A C 1
ATOM 1392 O O . MET A 1 192 ? 117.066 114.345 123.912 1.00 40.17 192 MET A O 1
ATOM 1397 N N . ALA A 1 193 ? 117.020 112.446 122.674 1.00 40.16 193 ALA A N 1
ATOM 1398 C CA . ALA A 1 193 ? 116.900 111.539 123.806 1.00 40.17 193 ALA A CA 1
ATOM 1399 C C . ALA A 1 193 ? 118.126 111.639 124.715 1.00 40.16 193 ALA A C 1
ATOM 1400 O O . ALA A 1 193 ? 118.002 111.479 125.927 1.00 40.18 193 ALA A O 1
ATOM 1402 N N . VAL A 1 194 ? 119.301 111.898 124.122 1.00 40.15 194 VAL A N 1
ATOM 1403 C CA . VAL A 1 194 ? 120.542 112.023 124.876 1.00 40.14 194 VAL A CA 1
ATOM 1404 C C . VAL A 1 194 ? 120.553 113.379 125.585 1.00 40.15 194 VAL A C 1
ATOM 1405 O O . VAL A 1 194 ? 120.762 113.439 126.797 1.00 40.22 194 VAL A O 1
ATOM 1409 N N . THR A 1 195 ? 120.312 114.454 124.820 1.00 40.16 195 THR A N 1
ATOM 1410 C CA . THR A 1 195 ? 120.430 115.822 125.308 1.00 40.17 195 THR A CA 1
ATOM 1411 C C . THR A 1 195 ? 119.599 116.000 126.581 1.00 40.20 195 THR A C 1
ATOM 1412 O O . THR A 1 195 ? 120.100 116.538 127.568 1.00 40.24 195 THR A O 1
ATOM 1416 N N . ILE A 1 196 ? 118.340 115.538 126.552 1.00 40.23 196 ILE A N 1
ATOM 1417 C CA . ILE A 1 196 ? 117.425 115.731 127.672 1.00 40.27 196 ILE A CA 1
ATOM 1418 C C . ILE A 1 196 ? 117.871 114.861 128.850 1.00 40.29 196 ILE A C 1
ATOM 1419 O O . ILE A 1 196 ? 117.736 115.279 129.999 1.00 40.31 196 ILE A O 1
ATOM 1424 N N . PHE A 1 197 ? 118.417 113.670 128.560 1.00 40.29 197 PHE A N 1
ATOM 1425 C CA . PHE A 1 197 ? 118.829 112.732 129.595 1.00 40.32 197 PHE A CA 1
ATOM 1426 C C . PHE A 1 197 ? 120.000 113.319 130.381 1.00 40.30 197 PHE A C 1
ATOM 1427 O O . PHE A 1 197 ? 120.043 113.196 131.604 1.00 40.30 197 PHE A O 1
ATOM 1435 N N . CYS A 1 198 ? 120.942 113.951 129.667 1.00 40.28 198 CYS A N 1
ATOM 1436 C CA . CYS A 1 198 ? 122.122 114.535 130.286 1.00 40.29 198 CYS A CA 1
ATOM 1437 C C . CYS A 1 198 ? 121.739 115.771 131.100 1.00 40.30 198 CYS A C 1
ATOM 1438 O O . CYS A 1 198 ? 122.037 115.839 132.291 1.00 40.37 198 CYS A O 1
ATOM 1441 N N . TYR A 1 199 ? 121.062 116.732 130.454 1.00 40.30 199 TYR A N 1
ATOM 1442 C CA . TYR A 1 199 ? 120.832 118.044 131.044 1.00 40.32 199 TYR A CA 1
ATOM 1443 C C . TYR A 1 199 ? 119.882 117.940 132.237 1.00 40.35 199 TYR A C 1
ATOM 1444 O O . TYR A 1 199 ? 120.046 118.683 133.203 1.00 40.38 199 TYR A O 1
ATOM 1453 N N . TRP A 1 200 ? 118.904 117.025 132.177 1.00 40.38 200 TRP A N 1
ATOM 1454 C CA . TRP A 1 200 ? 118.014 116.795 133.307 1.00 40.43 200 TRP A CA 1
ATOM 1455 C C . TRP A 1 200 ? 118.826 116.448 134.556 1.00 40.45 200 TRP A C 1
ATOM 1456 O O . TRP A 1 200 ? 118.486 116.892 135.651 1.00 40.47 200 TRP A O 1
ATOM 1467 N N . ARG A 1 201 ? 119.896 115.660 134.378 1.00 40.45 201 ARG A N 1
ATOM 1468 C CA . ARG A 1 201 ? 120.765 115.272 135.480 1.00 40.48 201 ARG A CA 1
ATOM 1469 C C . ARG A 1 201 ? 121.703 116.429 135.828 1.00 40.47 201 ARG A C 1
ATOM 1470 O O . ARG A 1 201 ? 121.829 116.781 136.998 1.00 40.53 201 ARG A O 1
ATOM 1478 N N . PHE A 1 202 ? 122.341 117.023 134.808 1.00 40.43 202 PHE A N 1
ATOM 1479 C CA . PHE A 1 202 ? 123.310 118.092 135.007 1.00 40.42 202 PHE A CA 1
ATOM 1480 C C . PHE A 1 202 ? 122.693 119.216 135.840 1.00 40.44 202 PHE A C 1
ATOM 1481 O O . PHE A 1 202 ? 123.315 119.684 136.793 1.00 40.50 202 PHE A O 1
ATOM 1489 N N . VAL A 1 203 ? 121.474 119.639 135.474 1.00 40.43 203 VAL A N 1
ATOM 1490 C CA . VAL A 1 203 ? 120.784 120.719 136.168 1.00 40.47 203 VAL A CA 1
ATOM 1491 C C . VAL A 1 203 ? 120.510 120.2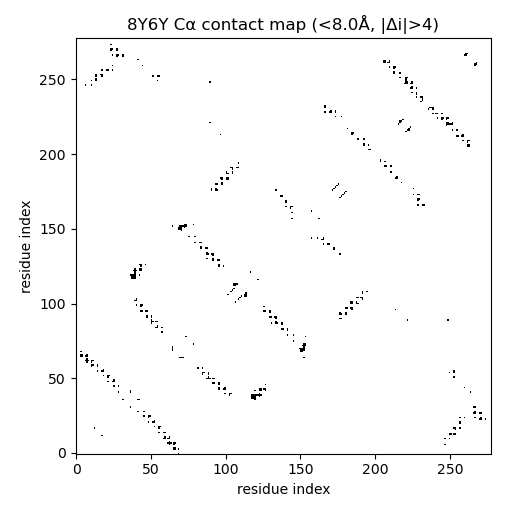88 137.611 1.00 40.53 203 VAL A C 1
ATOM 1492 O O . VAL A 1 203 ? 120.670 121.092 138.527 1.00 40.59 203 VAL A O 1
ATOM 1496 N N . TRP A 1 204 ? 120.112 119.022 137.804 1.00 40.58 204 TRP A N 1
ATOM 1497 C CA . TRP A 1 204 ? 119.820 118.493 139.129 1.00 40.63 204 TRP A CA 1
ATOM 1498 C C . TRP A 1 204 ? 121.077 118.515 140.001 1.00 40.63 204 TRP A C 1
ATOM 1499 O O . TRP A 1 204 ? 121.002 118.866 141.178 1.00 40.67 204 TRP A O 1
ATOM 1510 N N . ILE A 1 205 ? 122.222 118.143 139.410 1.00 40.60 205 ILE A N 1
ATOM 1511 C CA . ILE A 1 205 ? 123.503 118.134 140.105 1.00 40.60 205 ILE A CA 1
ATOM 1512 C C . ILE A 1 205 ? 123.882 119.569 140.476 1.00 40.60 205 ILE A C 1
ATOM 1513 O O . ILE A 1 205 ? 124.328 119.814 141.595 1.00 40.59 205 ILE A O 1
ATOM 1518 N N . MET A 1 206 ? 123.697 120.507 139.535 1.00 40.60 206 MET A N 1
ATOM 1519 C CA . MET A 1 206 ? 124.032 121.908 139.759 1.00 40.63 206 MET A CA 1
ATOM 1520 C C . MET A 1 206 ? 123.115 122.516 140.821 1.00 40.66 206 MET A C 1
ATOM 1521 O O . MET A 1 206 ? 123.562 123.346 141.611 1.00 40.67 206 MET A O 1
ATOM 1526 N N . LEU A 1 207 ? 121.839 122.103 140.831 1.00 40.68 207 LEU A N 1
ATOM 1527 C CA . LEU A 1 207 ? 120.863 122.610 141.786 1.00 40.74 207 LEU A CA 1
ATOM 1528 C C . LEU A 1 207 ? 121.184 122.077 143.183 1.00 40.75 207 LEU A C 1
ATOM 1529 O O . LEU A 1 207 ? 121.155 122.837 144.150 1.00 40.75 207 LEU A O 1
ATOM 1534 N N . SER A 1 208 ? 121.481 120.772 143.277 1.00 40.75 208 SER A N 1
ATOM 1535 C CA . SER A 1 208 ? 121.776 120.134 144.552 1.00 40.78 208 SER A CA 1
ATOM 1536 C C . SER A 1 208 ? 123.107 120.659 145.114 1.00 40.77 208 SER A C 1
ATOM 1537 O O . SER A 1 208 ? 124.058 120.800 144.313 1.00 40.75 208 SER A O 1
ATOM 1540 N N . VAL A 1 318 ? 129.102 134.057 142.982 1.00 40.92 318 VAL A N 1
ATOM 1541 C CA . VAL A 1 318 ? 129.670 133.191 141.898 1.00 40.93 318 VAL A CA 1
ATOM 1542 C C . VAL A 1 318 ? 128.767 131.971 141.697 1.00 40.91 318 VAL A C 1
ATOM 1543 O O . VAL A 1 318 ? 128.520 131.579 140.558 1.00 40.86 318 VAL A O 1
ATOM 1547 N N . GLY A 1 319 ? 128.270 131.384 142.797 1.00 40.90 319 GLY A N 1
ATOM 1548 C CA . GLY A 1 319 ? 127.395 130.223 142.736 1.00 40.89 319 GLY A CA 1
ATOM 1549 C C . GLY A 1 319 ? 126.129 130.506 141.928 1.00 40.88 319 GLY A C 1
ATOM 1550 O O . GLY A 1 319 ? 125.701 129.667 141.137 1.00 40.83 319 GLY A O 1
ATOM 1551 N N . ALA A 1 320 ? 125.542 131.692 142.142 1.00 40.87 320 ALA A N 1
ATOM 1552 C CA . ALA A 1 320 ? 124.364 132.128 141.406 1.00 40.85 320 ALA A CA 1
ATOM 1553 C C . ALA A 1 320 ? 124.693 132.294 139.923 1.00 40.83 320 ALA A C 1
ATOM 1554 O O . ALA A 1 320 ? 123.879 131.939 139.071 1.00 40.78 320 ALA A O 1
ATOM 1556 N N . GLN A 1 321 ? 125.885 132.834 139.628 1.00 40.83 321 GLN A N 1
ATOM 1557 C CA . GLN A 1 321 ? 126.333 133.026 138.256 1.00 40.82 321 GLN A CA 1
ATOM 1558 C C . GLN A 1 321 ? 126.500 131.662 137.587 1.00 40.80 321 GLN A C 1
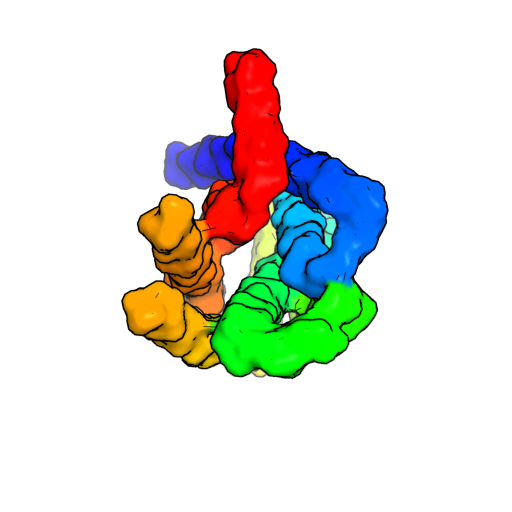ATOM 1559 O O . GLN A 1 321 ? 126.037 131.466 136.465 1.00 40.73 321 GLN A O 1
ATOM 1565 N N . ARG A 1 322 ? 127.155 130.728 138.294 1.00 40.80 322 ARG A N 1
ATOM 1566 C CA . ARG A 1 322 ? 127.349 129.366 137.817 1.00 40.78 322 ARG A CA 1
ATOM 1567 C C . ARG A 1 322 ? 125.993 128.714 137.548 1.00 40.75 322 ARG A C 1
ATOM 1568 O O . ARG A 1 322 ? 125.819 128.062 136.519 1.00 40.68 322 ARG A O 1
ATOM 1576 N N . ARG A 1 323 ? 125.043 128.900 138.477 1.00 40.74 323 ARG A N 1
ATOM 1577 C CA . ARG A 1 323 ? 123.708 128.330 138.358 1.00 40.72 323 ARG A CA 1
ATOM 1578 C C . ARG A 1 323 ? 123.012 128.893 137.119 1.00 40.68 323 ARG A C 1
ATOM 1579 O O . ARG A 1 323 ? 122.469 128.130 136.321 1.00 40.61 323 ARG A O 1
ATOM 1587 N N . ARG A 1 324 ? 123.043 130.225 136.964 1.00 40.67 324 ARG A N 1
ATOM 1588 C CA . ARG A 1 324 ? 122.359 130.900 135.869 1.00 40.64 324 ARG A CA 1
ATOM 1589 C C . ARG A 1 324 ? 122.976 130.481 134.534 1.00 40.58 324 ARG A C 1
ATOM 1590 O O . ARG A 1 324 ? 122.249 130.265 133.564 1.00 40.52 324 ARG A O 1
ATOM 1598 N N . ARG A 1 325 ? 124.312 130.375 134.494 1.00 40.58 325 ARG A N 1
ATOM 1599 C CA . ARG A 1 325 ? 125.021 129.887 133.319 1.00 40.54 325 ARG A CA 1
ATOM 1600 C C . ARG A 1 325 ? 124.562 128.467 132.988 1.00 40.52 325 ARG A C 1
ATOM 1601 O O . ARG A 1 325 ? 124.200 128.191 131.846 1.00 40.46 325 ARG A O 1
ATOM 1609 N N . ALA A 1 326 ? 124.569 127.582 133.998 1.00 40.53 326 ALA A N 1
ATOM 1610 C CA . ALA A 1 326 ? 124.287 126.167 133.801 1.00 40.50 326 ALA A CA 1
ATOM 1611 C C . ALA A 1 326 ? 122.849 125.958 133.328 1.00 40.46 326 ALA A C 1
ATOM 1612 O O . ALA A 1 326 ? 122.616 125.177 132.406 1.00 40.45 326 ALA A O 1
ATOM 1614 N N . VAL A 1 327 ? 121.894 126.651 133.966 1.00 40.46 327 VAL A N 1
ATOM 1615 C CA . VAL A 1 327 ? 120.487 126.545 133.602 1.00 40.42 327 VAL A CA 1
ATOM 1616 C C . VAL A 1 327 ? 120.308 127.137 132.203 1.00 40.39 327 VAL A C 1
ATOM 1617 O O . VAL A 1 327 ? 119.779 126.468 131.317 1.00 40.33 327 VAL A O 1
ATOM 1621 N N . GLY A 1 328 ? 120.772 128.382 132.014 1.00 40.39 328 GLY A N 1
ATOM 1622 C CA . GLY A 1 328 ? 120.684 129.065 130.732 1.00 40.33 328 GLY A CA 1
ATOM 1623 C C . GLY A 1 328 ? 121.167 128.185 129.580 1.00 40.30 328 GLY A C 1
ATOM 1624 O O . GLY A 1 328 ? 120.498 128.092 128.552 1.00 40.26 328 GLY A O 1
ATOM 1625 N N . LEU A 1 329 ? 122.326 127.539 129.775 1.00 40.30 329 LEU A N 1
ATOM 1626 C CA . LEU A 1 329 ? 122.910 126.648 128.783 1.00 40.26 329 LEU A CA 1
ATOM 1627 C C . LEU A 1 329 ? 121.899 125.564 128.402 1.00 40.25 329 LEU A C 1
ATOM 1628 O O . LEU A 1 329 ? 121.669 125.326 127.217 1.00 40.23 329 LEU A O 1
ATOM 1633 N N . ALA A 1 330 ? 121.295 124.926 129.415 1.00 40.26 330 ALA A N 1
ATOM 1634 C CA . ALA A 1 330 ? 120.354 123.835 129.201 1.00 40.25 330 ALA A CA 1
ATOM 1635 C C . ALA A 1 330 ? 119.095 124.345 128.499 1.00 40.24 330 ALA A C 1
ATOM 1636 O O . ALA A 1 330 ? 118.572 123.674 127.611 1.00 40.22 330 ALA A O 1
ATOM 1638 N N . VAL A 1 331 ? 118.623 125.534 128.902 1.00 40.24 331 VAL A N 1
ATOM 1639 C CA . VAL A 1 331 ? 117.433 126.139 128.318 1.00 40.22 331 VAL A CA 1
ATOM 1640 C C . VAL A 1 331 ? 117.666 126.342 126.819 1.00 40.20 331 VAL A C 1
ATOM 1641 O O . VAL A 1 331 ? 116.810 125.978 126.015 1.00 40.18 331 VAL A O 1
ATOM 1645 N N . VAL A 1 332 ? 118.829 126.904 126.456 1.00 40.19 332 VAL A N 1
ATOM 1646 C CA . VAL A 1 332 ? 119.153 127.197 125.066 1.00 40.16 332 VAL A CA 1
ATOM 1647 C C . VAL A 1 332 ? 119.123 125.898 124.257 1.00 40.15 332 VAL A C 1
ATOM 1648 O O . VAL A 1 332 ? 118.464 125.840 123.220 1.00 40.12 332 VAL A O 1
ATOM 1652 N N . THR A 1 333 ? 119.824 124.861 124.743 1.00 40.16 333 THR A N 1
ATOM 1653 C CA . THR A 1 333 ? 119.952 123.606 124.012 1.00 40.16 333 THR A CA 1
ATOM 1654 C C . THR A 1 333 ? 118.572 122.979 123.809 1.00 40.17 333 THR A C 1
ATOM 1655 O O . THR A 1 333 ? 118.267 122.522 122.710 1.00 40.17 333 THR A O 1
ATOM 1659 N N . LEU A 1 334 ? 117.755 122.951 124.872 1.00 40.19 334 LEU A N 1
ATOM 1660 C CA . LEU A 1 334 ? 116.386 122.461 124.778 1.00 40.18 334 LEU A CA 1
ATOM 1661 C C . LEU A 1 334 ? 115.633 123.262 123.716 1.00 40.14 334 LEU A C 1
ATOM 1662 O O . LEU A 1 334 ? 115.102 122.680 122.771 1.00 40.09 334 LEU A O 1
ATOM 1667 N N . LEU A 1 335 ? 115.623 124.595 123.867 1.00 40.12 335 LEU A N 1
ATOM 1668 C CA . LEU A 1 335 ? 114.870 125.482 122.990 1.00 40.10 335 LEU A CA 1
ATOM 1669 C C . LEU A 1 335 ? 115.215 125.184 121.530 1.00 40.07 335 LEU A C 1
ATOM 1670 O O . LEU A 1 335 ? 114.312 125.031 120.709 1.00 40.05 335 LEU A O 1
ATOM 1675 N N . ASN A 1 336 ? 116.518 125.086 121.224 1.00 40.05 336 ASN A N 1
ATOM 1676 C CA . ASN A 1 336 ? 116.989 124.857 119.864 1.00 40.02 336 ASN A CA 1
ATOM 1677 C C . ASN A 1 336 ? 116.256 123.673 119.232 1.00 40.00 336 ASN A C 1
ATOM 1678 O O . ASN A 1 336 ? 115.758 123.784 118.113 1.00 39.99 336 ASN A O 1
ATOM 1683 N N . PHE A 1 337 ? 116.184 122.547 119.957 1.00 39.98 337 PHE A N 1
ATOM 1684 C CA . PHE A 1 337 ? 115.639 121.313 119.409 1.00 39.93 337 PHE A CA 1
ATOM 1685 C C . PHE A 1 337 ? 114.146 121.477 119.120 1.00 39.95 337 PHE A C 1
ATOM 1686 O O . PHE A 1 337 ? 113.666 120.985 118.100 1.00 39.96 337 PHE A O 1
ATOM 1694 N N . LEU A 1 338 ? 113.422 122.170 120.012 1.00 39.99 338 LEU A N 1
ATOM 1695 C CA . LEU A 1 338 ? 111.975 122.298 119.900 1.00 40.02 338 LEU A CA 1
ATOM 1696 C C . LEU A 1 338 ? 111.622 123.356 118.855 1.00 40.02 338 LEU A C 1
ATOM 1697 O O . LEU A 1 338 ? 110.827 123.090 117.955 1.00 40.04 338 LEU A O 1
ATOM 1702 N N . VAL A 1 339 ? 112.217 124.550 118.982 1.00 40.02 339 VAL A N 1
ATOM 1703 C CA . VAL A 1 339 ? 111.803 125.713 118.210 1.00 40.01 339 VAL A CA 1
ATOM 1704 C C . VAL A 1 339 ? 112.512 125.699 116.855 1.00 39.98 339 VAL A C 1
ATOM 1705 O O . VAL A 1 339 ? 111.856 125.814 115.822 1.00 39.97 339 VAL A O 1
ATOM 1709 N N . CYS A 1 340 ? 113.845 125.560 116.868 1.00 39.96 340 CYS A N 1
ATOM 1710 C CA . CYS A 1 340 ? 114.652 125.787 115.677 1.00 39.95 340 CYS A CA 1
ATOM 1711 C C . CYS A 1 340 ? 114.634 124.554 114.772 1.00 39.94 340 CYS A C 1
ATOM 1712 O O . CYS A 1 340 ? 114.306 124.666 113.592 1.00 39.95 340 CYS A O 1
ATOM 1715 N N . PHE A 1 341 ? 114.979 123.384 115.329 1.00 39.94 341 PHE A N 1
ATOM 1716 C CA . PHE A 1 341 ? 115.165 122.175 114.539 1.00 39.92 341 PHE A CA 1
ATOM 1717 C C . PHE A 1 341 ? 113.867 121.371 114.447 1.00 39.94 341 PHE A C 1
ATOM 1718 O O . PHE A 1 341 ? 113.701 120.594 113.509 1.00 39.95 341 PHE A O 1
ATOM 1726 N N . GLY A 1 342 ? 112.963 121.555 115.421 1.00 39.95 342 GLY A N 1
ATOM 1727 C CA . GLY A 1 342 ? 111.731 120.783 115.513 1.00 39.96 342 GLY A CA 1
ATOM 1728 C C . GLY A 1 342 ? 110.926 120.781 114.213 1.00 39.96 342 GLY A C 1
ATOM 1729 O O . GLY A 1 342 ? 110.847 119.747 113.550 1.00 40.02 342 GLY A O 1
ATOM 1730 N N . PRO A 1 343 ? 110.317 121.921 113.795 1.00 39.94 343 PRO A N 1
ATOM 1731 C CA . PRO A 1 343 ? 109.309 121.914 112.730 1.00 39.96 343 PRO A CA 1
ATOM 1732 C C . PRO A 1 343 ? 109.793 121.304 111.413 1.00 39.98 343 PRO A C 1
ATOM 1733 O O . PRO A 1 343 ? 109.009 120.673 110.707 1.00 40.06 343 PRO A O 1
ATOM 1737 N N . TYR A 1 344 ? 111.082 121.492 111.099 1.00 39.96 344 TYR A N 1
ATOM 1738 C CA . TYR A 1 344 ? 111.676 120.949 109.886 1.00 39.94 344 TYR A CA 1
ATOM 1739 C C . TYR A 1 344 ? 111.658 119.421 109.942 1.00 39.99 344 TYR A C 1
ATOM 1740 O O . TYR A 1 344 ? 111.277 118.771 108.968 1.00 40.06 344 TYR A O 1
ATOM 1749 N N . ASN A 1 345 ? 112.065 118.861 111.090 1.00 40.01 345 ASN A N 1
ATOM 1750 C CA . ASN A 1 345 ? 112.169 117.419 111.258 1.00 40.04 345 ASN A CA 1
ATOM 1751 C C . ASN A 1 345 ? 110.778 116.802 111.408 1.00 40.06 345 ASN A C 1
ATOM 1752 O O . ASN A 1 345 ? 110.590 115.634 111.074 1.00 40.11 345 ASN A O 1
ATOM 1757 N N . VAL A 1 346 ? 109.812 117.586 111.909 1.00 40.08 346 VAL A N 1
ATOM 1758 C CA . VAL A 1 346 ? 108.418 117.163 111.939 1.00 40.14 346 VAL A CA 1
ATOM 1759 C C . VAL A 1 346 ? 107.902 117.111 110.499 1.00 40.16 346 VAL A C 1
ATOM 1760 O O . VAL A 1 346 ? 107.268 116.132 110.106 1.00 40.25 346 VAL A O 1
ATOM 1764 N N . SER A 1 347 ? 108.202 118.161 109.719 1.00 40.17 347 SER A N 1
ATOM 1765 C CA . SER A 1 347 ? 107.737 118.282 108.344 1.00 40.22 347 SER A CA 1
ATOM 1766 C C . SER A 1 347 ? 108.156 117.068 107.515 1.00 40.21 347 SER A C 1
ATOM 1767 O O . SER A 1 347 ? 107.401 116.626 106.651 1.00 40.22 347 SER A O 1
ATOM 1770 N N . HIS A 1 348 ? 109.365 116.548 107.773 1.00 40.18 348 HIS A N 1
ATOM 1771 C CA . HIS A 1 348 ? 109.842 115.331 107.129 1.00 40.22 348 HIS A CA 1
ATOM 1772 C C . HIS A 1 348 ? 108.915 114.159 107.452 1.00 40.26 348 HIS A C 1
ATOM 1773 O O . HIS A 1 348 ? 108.507 113.433 106.548 1.00 40.31 348 HIS A O 1
ATOM 1780 N N . LEU A 1 349 ? 108.579 113.992 108.740 1.00 40.30 349 LEU A N 1
ATOM 1781 C CA . LEU A 1 349 ? 107.785 112.862 109.203 1.00 40.35 349 LEU A CA 1
ATOM 1782 C C . LEU A 1 349 ? 106.375 112.931 108.613 1.00 40.37 349 LEU A C 1
ATOM 1783 O O . LEU A 1 349 ? 105.813 111.900 108.246 1.00 40.41 349 LEU A O 1
ATOM 1788 N N . VAL A 1 350 ? 105.822 114.150 108.514 1.00 40.36 350 VAL A N 1
ATOM 1789 C CA . VAL A 1 350 ? 104.513 114.374 107.912 1.00 40.39 350 VAL A CA 1
ATOM 1790 C C . VAL A 1 350 ? 104.511 113.810 106.489 1.00 40.41 350 VAL A C 1
ATOM 1791 O O . VAL A 1 350 ? 103.469 113.374 105.998 1.00 40.50 350 VAL A O 1
ATOM 1795 N N . GLY A 1 351 ? 105.684 113.818 105.839 1.00 40.40 351 GLY A N 1
ATOM 1796 C CA . GLY A 1 351 ? 105.872 113.234 104.519 1.00 40.43 351 GLY A CA 1
ATOM 1797 C C . GLY A 1 351 ? 105.195 111.872 104.360 1.00 40.46 351 GLY A C 1
ATOM 1798 O O . GLY A 1 351 ? 104.630 111.596 103.305 1.00 40.50 351 GLY A O 1
ATOM 1799 N N . TYR A 1 352 ? 105.266 111.021 105.395 1.00 40.48 352 TYR A N 1
ATOM 1800 C CA . TYR A 1 352 ? 104.660 109.696 105.344 1.00 40.52 352 TYR A CA 1
ATOM 1801 C C . TYR A 1 352 ? 103.135 109.809 105.319 1.00 40.54 352 TYR A C 1
ATOM 1802 O O . TYR A 1 352 ? 102.482 109.076 104.578 1.00 40.55 352 TYR A O 1
ATOM 1811 N N . HIS A 1 353 ? 102.576 110.716 106.133 1.00 40.57 353 HIS A N 1
ATOM 1812 C CA . HIS A 1 353 ? 101.133 110.892 106.221 1.00 40.62 353 HIS A CA 1
ATOM 1813 C C . HIS A 1 353 ? 100.573 111.399 104.892 1.00 40.61 353 HIS A C 1
ATOM 1814 O O . HIS A 1 353 ? 99.596 110.849 104.388 1.00 40.59 353 HIS A O 1
ATOM 1821 N N . GLN A 1 354 ? 101.206 112.440 104.331 1.00 40.60 354 GLN A N 1
ATOM 1822 C CA . GLN A 1 354 ? 100.641 113.181 103.212 1.00 40.63 354 GLN A CA 1
ATOM 1823 C C . GLN A 1 354 ? 101.091 112.586 101.876 1.00 40.61 354 GLN A C 1
ATOM 1824 O O . GLN A 1 354 ? 100.326 112.614 100.913 1.00 40.62 354 GLN A O 1
ATOM 1830 N N . ARG A 1 355 ? 102.325 112.057 101.828 1.00 40.59 355 ARG A N 1
ATOM 1831 C CA . ARG A 1 355 ? 102.970 111.622 100.594 1.00 40.60 355 ARG A CA 1
ATOM 1832 C C . ARG A 1 355 ? 103.087 112.818 99.647 1.00 40.60 355 ARG A C 1
ATOM 1833 O O . ARG A 1 355 ? 102.814 112.705 98.452 1.00 40.58 355 ARG A O 1
ATOM 1841 N N . LYS A 1 356 ? 103.516 113.958 100.209 1.00 40.61 356 LYS A N 1
ATOM 1842 C CA . LYS A 1 356 ? 103.631 115.221 99.495 1.00 40.64 356 LYS A CA 1
ATOM 1843 C C . LYS A 1 356 ? 104.430 116.187 100.368 1.00 40.61 356 LYS A C 1
ATOM 1844 O O . LYS A 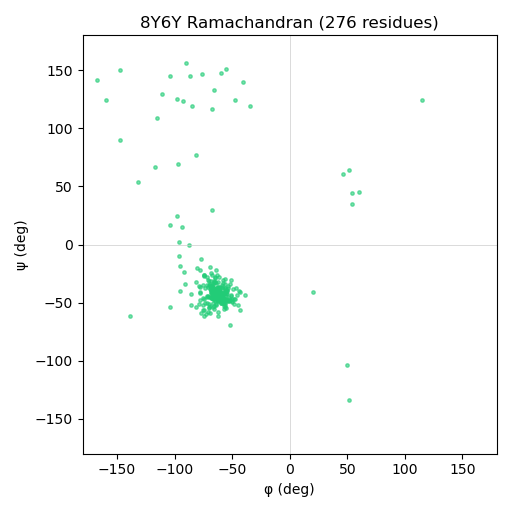1 356 ? 104.258 116.196 101.586 1.00 40.62 356 LYS A O 1
ATOM 1850 N N . SER A 1 357 ? 105.297 116.992 99.738 1.00 40.57 357 SER A N 1
ATOM 1851 C CA . SER A 1 357 ? 106.112 117.964 100.450 1.00 40.54 357 SER A CA 1
ATOM 1852 C C . SER A 1 357 ? 105.216 119.063 101.023 1.00 40.50 357 SER A C 1
ATOM 1853 O O . SER A 1 357 ? 104.561 119.770 100.258 1.00 40.50 357 SER A O 1
ATOM 1856 N N . PRO A 1 358 ? 105.131 119.240 102.368 1.00 40.46 358 PRO A N 1
ATOM 1857 C CA . PRO A 1 358 ? 104.268 120.271 102.954 1.00 40.45 358 PRO A CA 1
ATOM 1858 C C . PRO A 1 358 ? 104.622 121.689 102.507 1.00 40.46 358 PRO A C 1
ATOM 1859 O O . PRO A 1 358 ? 105.791 121.999 102.280 1.00 40.41 358 PRO A O 1
ATOM 1863 N N . TRP A 1 359 ? 103.595 122.546 102.418 1.00 40.47 359 TRP A N 1
ATOM 1864 C CA . TRP A 1 359 ? 103.739 123.907 101.920 1.00 40.48 359 TRP A CA 1
ATOM 1865 C C . TRP A 1 359 ? 104.557 124.759 102.892 1.00 40.44 359 TRP A C 1
ATOM 1866 O O . TRP A 1 359 ? 105.172 125.741 102.478 1.00 40.44 359 TRP A O 1
ATOM 1877 N N . TRP A 1 360 ? 104.562 124.370 104.175 1.00 40.40 360 TRP A N 1
ATOM 1878 C CA . TRP A 1 360 ? 105.200 125.144 105.231 1.00 40.38 360 TRP A CA 1
ATOM 1879 C C . TRP A 1 360 ? 106.639 124.673 105.468 1.00 40.32 360 TRP A C 1
ATOM 1880 O O . TRP A 1 360 ? 107.245 125.037 106.474 1.00 40.26 360 TRP A O 1
ATOM 1891 N N . ARG A 1 361 ? 107.189 123.888 104.527 1.00 40.28 361 ARG A N 1
ATOM 1892 C CA . ARG A 1 361 ? 108.603 123.535 104.539 1.00 40.23 361 ARG A CA 1
ATOM 1893 C C . ARG A 1 361 ? 109.457 124.804 104.526 1.00 40.21 361 ARG A C 1
ATOM 1894 O O . ARG A 1 361 ? 110.364 124.941 105.345 1.00 40.16 361 ARG A O 1
ATOM 1902 N N . SER A 1 362 ? 109.150 125.725 103.601 1.00 40.22 362 SER A N 1
ATOM 1903 C CA . SER A 1 362 ? 109.880 126.978 103.468 1.00 40.23 362 SER A CA 1
ATOM 1904 C C . SER A 1 362 ? 109.821 127.779 104.769 1.00 40.22 362 SER A C 1
ATOM 1905 O O . SER A 1 362 ? 110.784 128.463 105.111 1.00 40.23 362 SER A O 1
ATOM 1908 N N . ILE A 1 363 ? 108.688 127.691 105.480 1.00 40.20 363 ILE A N 1
ATOM 1909 C CA . ILE A 1 363 ? 108.513 128.367 106.758 1.00 40.18 363 ILE A CA 1
ATOM 1910 C C . ILE A 1 363 ? 109.372 127.660 107.808 1.00 40.14 363 ILE A C 1
ATOM 1911 O O . ILE A 1 363 ? 110.063 128.319 108.583 1.00 40.11 363 ILE A O 1
ATOM 1916 N N . ALA A 1 364 ? 109.334 126.320 107.816 1.00 40.14 364 ALA A N 1
ATOM 1917 C CA . ALA A 1 364 ? 110.095 125.523 108.769 1.00 40.12 364 ALA A CA 1
ATOM 1918 C C . ALA A 1 364 ? 111.592 125.814 108.646 1.00 40.08 364 ALA A C 1
ATOM 1919 O O . ALA A 1 364 ? 112.295 125.849 109.655 1.00 40.04 364 ALA A O 1
ATOM 1921 N N . VAL A 1 365 ? 112.065 126.032 107.409 1.00 40.05 365 VAL A N 1
ATOM 1922 C CA . VAL A 1 365 ? 113.471 126.310 107.144 1.00 40.01 365 VAL A CA 1
ATOM 1923 C C . VAL A 1 365 ? 113.902 127.568 107.902 1.00 40.00 365 VAL A C 1
ATOM 1924 O O . VAL A 1 365 ? 115.027 127.622 108.398 1.00 39.99 365 VAL A O 1
ATOM 1928 N N . VAL A 1 366 ? 113.009 128.566 108.005 1.00 40.02 366 VAL A N 1
ATOM 1929 C CA . VAL A 1 366 ? 113.315 129.802 108.719 1.00 40.00 366 VAL A CA 1
ATOM 1930 C C . VAL A 1 366 ? 113.868 129.428 110.096 1.00 39.99 366 VAL A C 1
ATOM 1931 O O . VAL A 1 366 ? 114.926 129.915 110.493 1.00 39.98 366 VAL A O 1
ATOM 1935 N N . PHE A 1 367 ? 113.153 128.539 110.801 1.00 39.99 367 PHE A N 1
ATOM 1936 C CA . PHE A 1 367 ? 113.501 128.157 112.161 1.00 39.96 367 PHE A CA 1
ATOM 1937 C C . PHE A 1 367 ? 114.870 127.476 112.178 1.00 39.97 367 PHE A C 1
ATOM 1938 O O . PHE A 1 367 ? 115.653 127.694 113.101 1.00 39.99 367 PHE A O 1
ATOM 1946 N N . SER A 1 368 ? 115.156 126.666 111.148 1.00 39.96 368 SER A N 1
ATOM 1947 C CA . SER A 1 368 ? 116.425 125.959 111.044 1.00 39.95 368 SER A CA 1
ATOM 1948 C C . SER A 1 368 ? 117.589 126.944 110.938 1.00 39.93 368 SER A C 1
ATOM 1949 O O . SER A 1 368 ? 118.684 126.645 111.409 1.00 39.93 368 SER A O 1
ATOM 1952 N N . SER A 1 369 ? 117.352 128.106 110.310 1.00 39.96 369 SER A N 1
ATOM 1953 C CA . SER A 1 369 ? 118.356 129.156 110.217 1.00 39.98 369 SER A CA 1
ATOM 1954 C C . SER A 1 369 ? 118.430 129.938 111.528 1.00 39.98 369 SER A C 1
ATOM 1955 O O . SER A 1 369 ? 119.513 130.353 111.939 1.00 40.01 369 SER A O 1
ATOM 1958 N N . LEU A 1 370 ? 117.268 130.126 112.172 1.00 39.98 370 LEU A N 1
ATOM 1959 C CA . LEU A 1 370 ? 117.144 130.926 113.384 1.00 39.98 370 LEU A CA 1
ATOM 1960 C C . LEU A 1 370 ? 118.159 130.467 114.434 1.00 39.98 370 LEU A C 1
ATOM 1961 O O . LEU A 1 370 ? 118.676 131.296 115.181 1.00 40.00 370 LEU A O 1
ATOM 1966 N N . ASN A 1 371 ? 118.459 129.158 114.471 1.00 39.99 371 ASN A N 1
ATOM 1967 C CA . ASN A 1 371 ? 119.398 128.599 115.437 1.00 40.01 371 ASN A CA 1
ATOM 1968 C C . ASN A 1 371 ? 120.697 129.407 115.458 1.00 40.05 371 ASN A C 1
ATOM 1969 O O . ASN A 1 371 ? 121.255 129.636 116.530 1.00 40.10 371 ASN A O 1
ATOM 1974 N N . ALA A 1 372 ? 121.154 129.860 114.280 1.00 40.05 372 ALA A N 1
ATOM 1975 C CA . ALA A 1 372 ? 122.438 130.533 114.142 1.00 40.04 372 ALA A CA 1
ATOM 1976 C C . ALA A 1 372 ? 122.463 131.852 114.917 1.00 40.03 372 ALA A C 1
ATOM 1977 O O . ALA A 1 372 ? 123.541 132.348 115.238 1.00 40.03 372 ALA A O 1
ATOM 1979 N N . SER A 1 373 ? 121.280 132.420 115.197 1.00 40.04 373 SER A N 1
ATOM 1980 C CA . SER A 1 373 ? 121.170 133.639 115.985 1.00 40.07 373 SER A CA 1
ATOM 1981 C C . SER A 1 373 ? 121.258 133.333 117.480 1.00 40.10 373 SER A C 1
ATOM 1982 O O . SER A 1 373 ? 121.766 134.155 118.241 1.00 40.11 373 SER A O 1
ATOM 1985 N N . LEU A 1 374 ? 120.765 132.155 117.894 1.00 40.12 374 LEU A N 1
ATOM 1986 C CA . LEU A 1 374 ? 120.652 131.811 119.306 1.00 40.15 374 LEU A CA 1
ATOM 1987 C C . LEU A 1 374 ? 121.865 131.007 119.781 1.00 40.15 374 LEU A C 1
ATOM 1988 O O . LEU A 1 374 ? 122.094 130.916 120.986 1.00 40.17 374 LEU A O 1
ATOM 1993 N N . ASP A 1 375 ? 122.627 130.421 118.847 1.00 40.15 375 ASP A N 1
ATOM 1994 C CA . ASP A 1 375 ? 123.819 129.658 119.191 1.00 40.16 375 ASP A CA 1
ATOM 1995 C C . ASP A 1 375 ? 124.845 130.547 119.901 1.00 40.15 375 ASP A C 1
ATOM 1996 O O . ASP A 1 375 ? 125.432 130.106 120.887 1.00 40.14 375 ASP A O 1
ATOM 2001 N N . PRO A 1 376 ? 125.125 131.798 119.449 1.00 40.13 376 PRO A N 1
ATOM 2002 C CA . PRO A 1 376 ? 125.987 132.716 120.203 1.00 40.13 376 PRO A CA 1
ATOM 2003 C C . PRO A 1 376 ? 125.808 132.697 121.723 1.00 40.12 376 PRO A C 1
ATOM 2004 O O . PRO A 1 376 ? 126.799 132.695 122.453 1.00 40.13 376 PRO A O 1
ATOM 2008 N N . LEU A 1 377 ? 124.550 132.667 122.190 1.00 40.10 377 LEU A N 1
ATOM 2009 C CA . LEU A 1 377 ? 124.245 132.690 123.615 1.00 40.09 377 LEU A CA 1
ATOM 2010 C C . LEU A 1 377 ? 124.895 131.492 124.308 1.00 40.10 377 LEU A C 1
ATOM 2011 O O . LEU A 1 377 ? 125.443 131.640 125.400 1.00 40.13 377 LEU A O 1
ATOM 2016 N N . LEU A 1 378 ? 124.833 130.316 123.663 1.00 40.10 378 LEU A N 1
ATOM 2017 C CA . LEU A 1 378 ? 125.448 129.103 124.184 1.00 40.09 378 LEU A CA 1
ATOM 2018 C C . LEU A 1 378 ? 126.882 129.400 124.622 1.00 40.12 378 LEU A C 1
ATOM 2019 O O . LEU A 1 378 ? 127.286 129.005 125.714 1.00 40.14 378 LEU A O 1
ATOM 2024 N N . PHE A 1 379 ? 127.633 130.106 123.764 1.00 40.14 379 PHE A N 1
ATOM 2025 C CA . PHE A 1 379 ? 129.044 130.376 123.998 1.00 40.16 379 PHE A CA 1
ATOM 2026 C C . PHE A 1 379 ? 129.196 131.312 125.198 1.00 40.17 379 PHE A C 1
ATOM 2027 O O . PHE A 1 379 ? 130.111 131.135 126.002 1.00 40.23 379 PHE A O 1
ATOM 2035 N N . TYR A 1 380 ? 128.295 132.300 125.306 1.00 40.16 380 TYR A N 1
ATOM 2036 C CA . TYR A 1 380 ? 128.327 133.273 126.390 1.00 40.16 380 TYR A CA 1
ATOM 2037 C C . TYR A 1 380 ? 128.099 132.563 127.724 1.00 40.16 380 TYR A C 1
ATOM 2038 O O . TYR A 1 380 ? 128.815 132.827 128.689 1.00 40.18 380 TYR A O 1
ATOM 2047 N N . PHE A 1 381 ? 127.099 131.670 127.767 1.00 40.14 381 PHE A N 1
ATOM 2048 C CA . PHE A 1 381 ? 126.761 130.941 128.981 1.00 40.14 381 PHE A CA 1
ATOM 2049 C C . PHE A 1 381 ? 127.864 129.937 129.319 1.00 40.17 381 PHE A C 1
ATOM 2050 O O . PHE A 1 381 ? 128.151 129.721 130.495 1.00 40.19 381 PHE A O 1
ATOM 2058 N N . SER A 1 382 ? 128.476 129.333 128.290 1.00 40.19 382 SER A N 1
ATOM 2059 C CA . SER A 1 382 ? 129.467 128.286 128.490 1.00 40.24 382 SER A CA 1
ATOM 2060 C C . SER A 1 382 ? 130.787 128.879 128.984 1.00 40.30 382 SER A C 1
ATOM 2061 O O . SER A 1 382 ? 131.224 128.560 130.088 1.00 40.31 382 SER A O 1
ATOM 2064 N N . SER A 1 383 ? 131.406 129.745 128.167 1.00 40.35 383 SER A N 1
ATOM 2065 C CA . SER A 1 383 ? 132.773 130.190 128.400 1.00 40.44 383 SER A CA 1
ATOM 2066 C C . SER A 1 383 ? 132.797 131.663 128.807 1.00 40.50 383 SER A C 1
ATOM 2067 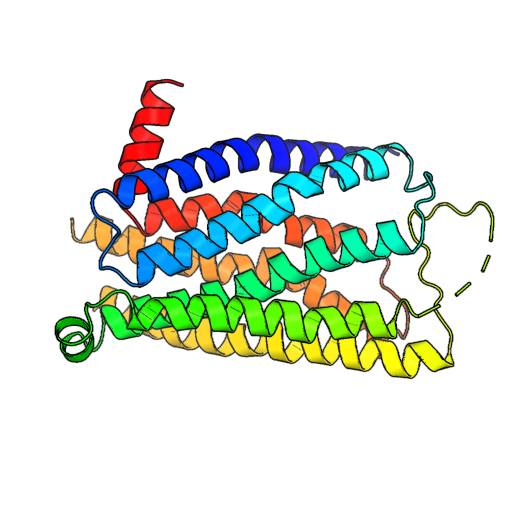O O . SER A 1 383 ? 132.213 132.507 128.128 1.00 40.54 383 SER A O 1
ATOM 2070 N N . SER A 1 384 ? 133.501 131.954 129.910 1.00 40.57 384 SER A N 1
ATOM 2071 C CA . SER A 1 384 ? 133.621 133.305 130.439 1.00 40.61 384 SER A CA 1
ATOM 2072 C C . SER A 1 384 ? 134.495 134.167 129.529 1.00 40.63 384 SER A C 1
ATOM 2073 O O . SER A 1 384 ? 134.287 135.377 129.443 1.00 40.66 384 SER A O 1
ATOM 2076 N N . VAL A 1 385 ? 135.463 133.536 128.849 1.00 40.63 385 VAL A N 1
ATOM 2077 C CA . VAL A 1 385 ? 136.378 134.241 127.961 1.00 40.64 385 VAL A CA 1
ATOM 2078 C C . VAL A 1 385 ? 135.565 134.864 126.824 1.00 40.61 385 VAL A C 1
ATOM 2079 O O . VAL A 1 385 ? 135.878 135.966 126.378 1.00 40.65 385 VAL A O 1
ATOM 2083 N N . VAL A 1 386 ? 134.521 134.154 126.372 1.00 40.58 386 VAL A N 1
ATOM 2084 C CA . VAL A 1 386 ? 133.637 134.651 125.326 1.00 40.58 386 VAL A CA 1
ATOM 2085 C C . VAL A 1 386 ? 132.903 135.886 125.851 1.00 40.61 386 VAL A C 1
ATOM 2086 O O . VAL A 1 386 ? 132.733 136.858 125.117 1.00 40.64 386 VAL A O 1
ATOM 2090 N N . ARG A 1 387 ? 132.478 135.840 127.123 1.00 40.65 387 ARG A N 1
ATOM 2091 C CA . ARG A 1 387 ? 131.814 136.966 127.765 1.00 40.69 387 ARG A CA 1
ATOM 2092 C C . ARG A 1 387 ? 132.759 138.166 127.827 1.00 40.73 387 ARG A C 1
ATOM 2093 O O . ARG A 1 387 ? 132.324 139.300 127.629 1.00 40.76 387 ARG A O 1
ATOM 2095 N N . ARG A 1 388 ? 134.044 137.905 128.106 1.00 40.73 388 ARG A N 1
ATOM 2096 C CA . ARG A 1 388 ? 135.062 138.946 128.149 1.00 40.75 388 ARG A CA 1
ATOM 2097 C C . ARG A 1 388 ? 135.292 139.519 126.750 1.00 40.75 388 ARG A C 1
ATOM 2098 O O . ARG A 1 388 ? 135.428 140.732 126.597 1.00 40.79 388 ARG A O 1
ATOM 2100 N N . ALA A 1 389 ? 135.334 138.638 125.739 1.00 40.72 389 ALA A N 1
ATOM 2101 C CA . ALA A 1 389 ? 135.583 139.039 124.362 1.00 40.73 389 ALA A CA 1
ATOM 2102 C C . ALA A 1 389 ? 134.418 139.874 123.830 1.00 40.73 389 ALA A C 1
ATOM 2103 O O . ALA A 1 389 ? 134.641 140.914 123.211 1.00 40.78 389 ALA A O 1
ATOM 2105 N N . PHE A 1 390 ? 133.182 139.411 124.074 1.00 40.72 390 PHE A N 1
ATOM 2106 C CA . PHE A 1 390 ? 131.989 140.162 123.708 1.00 40.75 390 PHE A CA 1
ATOM 2107 C C . PHE A 1 390 ? 131.929 141.451 124.527 1.00 40.80 390 PHE A C 1
ATOM 2108 O O . PHE A 1 390 ? 131.419 142.458 124.042 1.00 40.84 390 PHE A O 1
ATOM 2116 N N . GLY A 1 391 ? 132.432 141.402 125.769 1.00 40.82 391 GLY A N 1
ATOM 2117 C CA . GLY A 1 391 ? 132.578 142.588 126.599 1.00 40.86 391 GLY A CA 1
ATOM 2118 C C . GLY A 1 391 ? 133.460 143.640 125.928 1.00 40.88 391 GLY A C 1
ATOM 2119 O O . GLY A 1 391 ? 133.109 144.819 125.909 1.00 40.93 391 GLY A O 1
ATOM 2120 N N . ARG A 1 392 ? 134.602 143.197 125.382 1.00 40.88 392 ARG A N 1
ATOM 2121 C CA . ARG A 1 392 ? 135.515 144.068 124.656 1.00 40.89 392 ARG A CA 1
ATOM 2122 C C . ARG A 1 392 ? 134.840 144.586 123.386 1.00 40.90 392 ARG A C 1
ATOM 2123 O O . ARG A 1 392 ? 134.953 145.769 123.067 1.00 40.94 392 ARG A O 1
ATOM 2125 N N . GLY A 1 393 ? 134.144 143.691 122.669 1.00 40.88 393 GLY A N 1
ATOM 2126 C CA . GLY A 1 393 ? 133.407 144.055 121.468 1.00 40.91 393 GLY A CA 1
ATOM 2127 C C . GLY A 1 393 ? 132.340 145.112 121.750 1.00 40.93 393 GLY A C 1
ATOM 2128 O O . GLY A 1 393 ? 132.187 146.057 120.978 1.00 40.97 393 GLY A O 1
ATOM 2129 N N . LEU A 1 394 ? 131.610 144.937 122.862 1.00 40.93 394 LEU A N 1
ATOM 2130 C CA . LEU A 1 394 ? 130.575 145.870 123.282 1.00 40.97 394 LEU A CA 1
ATOM 2131 C C . LEU A 1 394 ? 131.213 147.182 123.737 1.00 40.99 394 LEU A C 1
ATOM 2132 O O . LEU A 1 394 ? 130.629 148.247 123.545 1.00 40.99 394 LEU A O 1
ATOM 2137 N N . GLN A 1 395 ? 132.405 147.094 124.346 1.00 41.01 395 GLN A N 1
ATOM 2138 C CA . GLN A 1 395 ? 133.153 148.268 124.772 1.00 41.04 395 GLN A CA 1
ATOM 2139 C C . GLN A 1 395 ? 133.522 149.123 123.559 1.00 41.05 395 GLN A C 1
ATOM 2140 O O . GLN A 1 395 ? 133.456 150.349 123.632 1.00 41.06 395 GLN A O 1
ATOM 2142 N N . VAL A 1 396 ? 133.914 148.469 122.455 1.00 41.04 396 VAL A N 1
ATOM 2143 C CA . VAL A 1 396 ? 134.223 149.162 121.211 1.00 41.06 396 VAL A CA 1
ATOM 2144 C C . VAL A 1 396 ? 132.919 149.698 120.619 1.00 41.07 396 VAL A C 1
ATOM 2145 O O . VAL A 1 396 ? 132.815 150.893 120.343 1.00 41.07 396 VAL A O 1
ATOM 2149 N N . LEU A 1 397 ? 131.930 148.810 120.436 1.00 41.06 397 LEU A N 1
ATOM 2150 C CA . LEU A 1 397 ? 130.646 149.182 119.861 1.00 41.08 397 LEU A CA 1
ATOM 2151 C C . LEU A 1 397 ? 129.808 149.912 120.924 1.00 41.09 397 LEU A C 1
ATOM 2152 O O . LEU A 1 397 ? 129.843 151.162 120.921 1.00 41.08 397 LEU A O 1
#

GO terms:
  GO:0004930 G protein-coupled receptor activity (F, IDA)
  GO:0005886 plasma membrane (C, IDA)
  GO:0071398 cellular response to fatty acid (P, IDA)
  GO:0007186 G protein-coupled receptor signaling pathway (P, IDA)
  GO:0002752 cell surface pattern recognition receptor signaling pathway (P, IMP)
  GO:0032757 positive regulation of interleukin-8 production (P, IMP)
  GO:0005515 protein binding (F, IPI)
  GO:0005886 plasma membrane (C, TAS)

InterPro domains:
  IPR000276 G protein-coupled receptor, rhodopsin-like [PF00001] (25-272)
  IPR000276 G protein-coupled receptor, rhodopsin-like [PR00237] (9-33)
  IPR000276 G protein-coupled receptor, rhodopsin-like [PR00237] (44-65)
  IPR000276 G protein-coupled receptor, rhodopsin-like [PR00237] (89-111)
  IPR000276 G protein-coupled receptor, rhodopsin-like [PR00237] (180-203)
  IPR000276 G protein-coupled receptor, rhodopsin-like [PR00237] (220-244)
  IPR000276 G protein-coupled receptor, rhodopsin-like [PR00237] (255-281)
  IPR000276 G protein-coupled receptor, rhodopsin-like [PS00237] (95-111)
  IPR013312 G protein-coupled receptor 40-related receptor [PR01904] (67-82)
  IPR013312 G protein-coupled receptor 40-related receptor [PR01904] (107-117)
  IPR013312 G protein-coupled receptor 40-related receptor [PR01904] (195-204)
  IPR013312 G protein-coupled receptor 40-related receptor [PR01904] (213-224)
  IPR013312 G protein-coupled receptor 40-related receptor [PR01904] (234-246)
  IPR017452 GPCR, rhodopsin-like, 7TM [PS50262] (24-273)

Sequence (278 aa):
DWKSSLILMAYIIIFLTGLPANLLALRAFVGRIRQPQPAPVHILLLSLTLADLLLLLLLPFKIIEAASNFRWYLPKVVCALTSFGFYSSIYCSTWLLAGISIERYLGVAFPVQYKLSRRPLYGVIAALVAWVMSFGHCTIVIIVQYLSGNEITCYENFTDNQLDVVLPVRLELCLVLFFIPMAVTIFCYWRFVWIMLSVGAQRRRRAVGLAVVTLLNFLVCFGPYNVSHLVGYHQRKSPWWRSIAVVFSSLNASLDPLLFYFSSSVVRRAFGRGLQVL

Radius of gyration: 19.83 Å; Cα contacts (8 Å, |Δi|>4): 296; chains: 1; bounding box: 47×44×62 Å

B-factor: mean 40.51, std 0.37, range [39.82, 41.49]

Foldseek 3Di:
DVVLLVLLVLLVCLLVLQQVLLVLLLVLLVVVCVPHDQALLSLLLNLLSVLLNLCSVLSNVSSVCSVVLLFDEDDLVVVLVSQLSLQLSLLLNLQSLLLNLCCLQVCPPPPVVCVVVSGNVVNNVSSVCSNCVRNVLSVVLSVLQPCDRDSHRDDRPRDPVSLVVNLVSLLVCLCPSAVVSLVSNCVSLVVSLVVLVCVSVLLNCLSVVLSVLSNCLNCQQVNPLSVQSVCCVVPVDRDPCNVVNVSSVSSNSSSSSVNSVSPDVSSVVSVVVVVVVD

Solvent-accessible surface area: 14741 Å² total; per-residue (Å²): 150,168,165,40,44,94,44,27,104,34,1,58,99,12,48,115,77,0,39,58,25,0,83,85,0,38,155,6,1,76,14,19,42,189,123,94,24,77,20,16,13,43,27,6,0,42,7,0,0,77,0,2,40,58,10,0,104,45,13,39,80,64,36,77,30,12,70,50,93,28,54,84,94,49,83,57,104,48,15,14,119,34,27,48,13,37,14,1,2,2,2,0,2,0,66,1,0,1,16,0,0,77,19,31,63,77,4,50,11,131,78,102,78,74,77,148,29,52,56,45,139,166,7,45,107,40,7,106,90,3,49,106,65,0,82,43,34,0,46,72,5,34,101,35,28,52,192,170,90,70,72,35,34,44,154,65,101,46,66,126,98,66,53,103,78,4,32,55,24,22,40,84,4,1,76,40,0,10,81,76,0,52,57,41,1,74,107,2,3,205,109,1,44,164,75,50,111,106,171,44,53,89,96,116,156,36,1,60,13,4,8,82,14,0,56,68,0,2,111,63,0,1,8,30,5,1,70,1,11,67,36,4,109,154,121,184,138,55,16,217,64,40,64,94,1,20,24,69,1,2,50,4,1,35,47,0,13,78,0,0,96,45,23,5,72,69,0,21,68,31,41,35,59,20,144,85,137,114